Protein AF-A0AAU6V466-F1 (afdb_monomer_lite)

pLDDT: mean 81.33, std 12.96, range [43.69, 98.12]

Structure (mmCIF, N/CA/C/O backbone):
data_AF-A0AAU6V466-F1
#
_entry.id   AF-A0AAU6V466-F1
#
loop_
_atom_site.group_PDB
_atom_site.id
_atom_site.type_symbol
_atom_site.label_atom_id
_atom_site.label_alt_id
_atom_site.label_comp_id
_atom_site.label_asym_id
_atom_site.label_entity_id
_atom_site.label_seq_id
_atom_site.pdbx_PDB_ins_code
_atom_site.Cartn_x
_atom_site.Cartn_y
_atom_site.Cartn_z
_atom_site.occupancy
_atom_site.B_iso_or_equiv
_atom_site.auth_seq_id
_atom_site.auth_comp_id
_atom_site.auth_asym_id
_atom_site.auth_atom_id
_atom_site.pdbx_PDB_model_num
ATOM 1 N N . MET A 1 1 ? -9.150 2.660 22.911 1.00 63.88 1 MET A N 1
ATOM 2 C CA . MET A 1 1 ? -10.115 3.362 22.039 1.00 63.88 1 MET A CA 1
ATOM 3 C C . MET A 1 1 ? -11.340 2.475 21.867 1.00 63.88 1 MET A C 1
ATOM 5 O O . MET A 1 1 ? -11.151 1.265 21.764 1.00 63.88 1 MET A O 1
ATOM 9 N N . LYS A 1 2 ? -12.570 3.013 21.895 1.00 73.75 2 LYS A N 1
ATOM 10 C CA . LYS A 1 2 ? -13.764 2.184 21.620 1.00 73.75 2 LYS A CA 1
ATOM 11 C C . LYS A 1 2 ? -13.772 1.762 20.145 1.00 73.75 2 LYS A C 1
ATOM 13 O O . LYS A 1 2 ? -13.262 2.476 19.292 1.00 73.75 2 LYS A O 1
ATOM 18 N N . LYS A 1 3 ? -14.386 0.625 19.823 1.00 71.12 3 LYS A N 1
ATOM 19 C CA . LYS A 1 3 ? -14.435 0.073 18.457 1.00 71.12 3 LYS A CA 1
ATOM 20 C C . LYS A 1 3 ? -14.983 1.066 17.420 1.00 71.12 3 LYS A C 1
ATOM 22 O O . LYS A 1 3 ? -14.350 1.307 16.402 1.00 71.12 3 LYS A O 1
ATOM 27 N N . ASN A 1 4 ? -16.093 1.734 17.732 1.00 75.44 4 ASN A N 1
ATOM 28 C CA . ASN A 1 4 ? -16.683 2.755 16.853 1.00 75.44 4 ASN A CA 1
ATOM 29 C C . ASN A 1 4 ? -15.770 3.979 16.669 1.00 75.44 4 ASN A C 1
ATOM 31 O O . ASN A 1 4 ? -15.743 4.570 15.595 1.00 75.44 4 ASN A O 1
ATOM 35 N N . GLU A 1 5 ? -15.002 4.327 17.703 1.00 83.75 5 GLU A N 1
ATOM 36 C CA . GLU A 1 5 ? -14.044 5.438 17.688 1.00 83.75 5 GLU A CA 1
ATOM 37 C C . GLU A 1 5 ? -12.814 5.107 16.822 1.00 83.75 5 GLU A C 1
ATOM 39 O O . GLU A 1 5 ? -12.323 5.974 16.100 1.00 83.75 5 GLU A O 1
ATOM 44 N N . PHE A 1 6 ? -12.369 3.839 16.813 1.00 87.00 6 PHE A N 1
ATOM 45 C CA . PHE A 1 6 ? -11.330 3.363 15.892 1.00 87.00 6 PHE A CA 1
ATOM 46 C C . PHE A 1 6 ? -11.750 3.595 14.445 1.00 87.00 6 PHE A C 1
ATOM 48 O O . PHE A 1 6 ? -11.069 4.316 13.721 1.00 87.00 6 PHE A O 1
ATOM 55 N N . PHE A 1 7 ? -12.892 3.040 14.025 1.00 87.19 7 PHE A N 1
ATOM 56 C CA . PHE A 1 7 ? -13.300 3.112 12.621 1.00 87.19 7 PHE A CA 1
ATOM 57 C C . PHE A 1 7 ? -13.630 4.533 12.177 1.00 87.19 7 PHE A C 1
ATOM 59 O O . PHE A 1 7 ? -13.330 4.880 11.037 1.00 87.19 7 PHE A O 1
ATOM 66 N N . SER A 1 8 ? -14.176 5.385 13.051 1.00 87.06 8 SER A N 1
ATOM 67 C CA . SER A 1 8 ? -14.397 6.791 12.703 1.00 87.06 8 SER A CA 1
ATOM 68 C C . SER A 1 8 ? -13.088 7.535 12.436 1.00 87.06 8 SER A C 1
ATOM 70 O O . SER A 1 8 ? -12.983 8.265 11.448 1.00 87.06 8 SER A O 1
ATOM 72 N N . THR A 1 9 ? -12.079 7.330 13.286 1.00 89.81 9 THR A N 1
ATOM 73 C CA . THR A 1 9 ? -10.790 8.028 13.178 1.00 89.81 9 THR A CA 1
ATOM 74 C C . THR A 1 9 ? -9.953 7.444 12.041 1.00 89.81 9 THR A C 1
ATOM 76 O O . THR A 1 9 ? -9.427 8.193 11.219 1.00 89.81 9 THR A O 1
ATOM 79 N N . TYR A 1 10 ? -9.939 6.116 11.901 1.00 91.62 10 TYR A N 1
ATOM 80 C CA . TYR A 1 10 ? -9.299 5.403 10.795 1.00 91.62 10 TYR A CA 1
ATOM 81 C C . TYR A 1 10 ? -9.857 5.832 9.440 1.00 91.62 10 TYR A C 1
ATOM 83 O O . TYR A 1 10 ? -9.110 6.229 8.550 1.00 91.62 10 TYR A O 1
ATOM 91 N N . LYS A 1 11 ? -11.184 5.879 9.303 1.00 91.31 11 LYS A N 1
ATOM 92 C CA . LYS A 1 11 ? -11.858 6.357 8.094 1.00 91.31 11 LYS A CA 1
ATOM 93 C C . LYS A 1 11 ? -11.478 7.798 7.742 1.00 91.31 11 LYS A C 1
ATOM 95 O O . LYS A 1 11 ? -11.220 8.098 6.575 1.00 91.31 11 LYS A O 1
ATOM 100 N N . LYS A 1 12 ? -11.429 8.693 8.734 1.00 92.50 12 LYS A N 1
ATOM 101 C CA . LYS A 1 12 ? -10.989 10.082 8.535 1.00 92.50 12 LYS A CA 1
ATOM 102 C C . LYS A 1 12 ? -9.534 10.139 8.063 1.00 92.50 12 LYS A C 1
ATOM 104 O O . LYS A 1 12 ? -9.230 10.904 7.149 1.00 92.50 12 LYS A O 1
ATOM 109 N N . ASN A 1 13 ? -8.653 9.322 8.637 1.00 95.81 13 ASN A N 1
ATOM 110 C CA . ASN A 1 13 ? -7.251 9.298 8.238 1.00 95.81 13 ASN A CA 1
ATOM 111 C C . ASN A 1 13 ? -7.045 8.709 6.833 1.00 95.81 13 ASN A C 1
ATOM 113 O O . ASN A 1 13 ? -6.330 9.298 6.024 1.00 95.81 13 ASN A O 1
ATOM 117 N N . LEU A 1 14 ? -7.759 7.629 6.489 1.00 95.31 14 LEU A N 1
ATOM 118 C CA . LEU A 1 14 ? -7.793 7.084 5.128 1.00 95.31 14 LEU A CA 1
ATOM 119 C C . LEU A 1 14 ? -8.247 8.134 4.111 1.00 95.31 14 LEU A C 1
ATOM 121 O O . LEU A 1 14 ? -7.683 8.232 3.024 1.00 95.31 14 LEU A O 1
ATOM 125 N N . LYS A 1 15 ? -9.238 8.962 4.460 1.00 94.88 15 LYS A N 1
ATOM 126 C CA . LYS A 1 15 ? -9.673 10.052 3.580 1.00 94.88 15 LYS A CA 1
ATOM 127 C C . LYS A 1 15 ? -8.528 11.028 3.330 1.00 94.88 15 LYS A C 1
ATOM 129 O O . LYS A 1 15 ? -8.261 11.363 2.181 1.00 94.88 15 LYS A O 1
ATOM 134 N N . ASN A 1 16 ? -7.835 11.451 4.388 1.00 96.25 16 ASN A N 1
ATOM 135 C CA . ASN A 1 16 ? -6.694 12.357 4.270 1.00 96.25 16 ASN A CA 1
ATOM 136 C C . ASN A 1 16 ? -5.571 11.756 3.411 1.00 96.25 16 ASN A C 1
ATOM 138 O O . ASN A 1 16 ? -4.957 12.482 2.631 1.00 96.25 16 ASN A O 1
ATOM 142 N N . PHE A 1 17 ? -5.341 10.445 3.518 1.00 96.50 17 PHE A N 1
ATOM 143 C CA . PHE A 1 17 ? -4.423 9.695 2.663 1.00 96.50 17 PHE A CA 1
ATOM 144 C C . PHE A 1 17 ? -4.815 9.777 1.177 1.00 96.50 17 PHE A C 1
ATOM 146 O O . PHE A 1 17 ? -4.015 10.225 0.356 1.00 96.50 17 PHE A O 1
ATOM 153 N N . PHE A 1 18 ? -6.057 9.438 0.815 1.00 95.50 18 PHE A N 1
ATOM 154 C CA . PHE A 1 18 ? -6.512 9.522 -0.582 1.00 95.50 18 PHE A CA 1
ATOM 155 C C . PHE A 1 18 ? -6.572 10.965 -1.104 1.00 95.50 18 PHE A C 1
ATOM 157 O O . PHE A 1 18 ? -6.262 11.227 -2.270 1.00 95.50 18 PHE A O 1
ATOM 164 N N . ASP A 1 19 ? -6.923 11.925 -0.248 1.00 94.81 19 ASP A N 1
ATOM 165 C CA . ASP A 1 19 ? -6.858 13.348 -0.578 1.00 94.81 19 ASP A CA 1
ATOM 166 C C . ASP A 1 19 ? -5.427 13.779 -0.866 1.00 94.81 19 ASP A C 1
ATOM 168 O O . ASP A 1 19 ? -5.194 14.505 -1.827 1.00 94.81 19 ASP A O 1
ATOM 172 N N . PHE A 1 20 ? -4.454 13.345 -0.066 1.00 94.88 20 PHE A N 1
ATOM 173 C CA . PHE A 1 20 ? -3.049 13.648 -0.310 1.00 94.88 20 PHE A CA 1
ATOM 174 C C . PHE A 1 20 ? -2.606 13.132 -1.682 1.00 94.88 20 PHE A C 1
ATOM 176 O O . PHE A 1 20 ? -2.142 13.927 -2.499 1.00 94.88 20 PHE A O 1
ATOM 183 N N . LEU A 1 21 ? -2.864 11.853 -1.978 1.00 92.75 21 LEU A N 1
ATOM 184 C CA . LEU A 1 21 ? -2.482 11.245 -3.256 1.00 92.75 21 LEU A CA 1
ATOM 185 C C . LEU A 1 21 ? -3.152 11.901 -4.474 1.00 92.75 21 LEU A C 1
ATOM 187 O O . LEU A 1 21 ? -2.566 11.947 -5.550 1.00 92.75 21 LEU A O 1
ATOM 191 N N . SER A 1 22 ? -4.379 12.406 -4.322 1.00 92.44 22 SER A N 1
ATOM 192 C CA . SER A 1 22 ? -5.147 12.982 -5.434 1.00 92.44 22 SER A CA 1
ATOM 193 C C . SER A 1 22 ? -5.022 14.500 -5.598 1.00 92.44 22 SER A C 1
ATOM 195 O O . SER A 1 22 ? -5.407 15.026 -6.646 1.00 92.44 22 SER A O 1
ATOM 197 N N . SER A 1 23 ? -4.540 15.219 -4.580 1.00 90.12 23 SER A N 1
ATOM 198 C CA . SER A 1 23 ? -4.446 16.689 -4.598 1.00 90.12 23 SER A CA 1
ATOM 199 C C . SER A 1 23 ? -3.024 17.216 -4.742 1.00 90.12 23 SER A C 1
ATOM 201 O O . SER A 1 23 ? -2.858 18.344 -5.204 1.00 90.12 23 SER A O 1
ATOM 203 N N . GLU A 1 24 ? -2.004 16.436 -4.380 1.00 89.00 24 GLU A N 1
ATOM 204 C CA . GLU A 1 24 ? -0.620 16.836 -4.618 1.00 89.00 24 GLU A CA 1
ATOM 205 C C . GLU A 1 24 ? -0.338 16.761 -6.121 1.00 89.00 24 GLU A C 1
ATOM 207 O O . GLU A 1 24 ? -0.346 15.680 -6.705 1.00 89.00 24 GLU A O 1
ATOM 212 N N . LYS A 1 25 ? -0.122 17.922 -6.753 1.00 85.00 25 LYS A N 1
ATOM 213 C CA . LYS A 1 25 ? -0.042 18.062 -8.216 1.00 85.00 25 LYS A CA 1
ATOM 214 C C . LYS A 1 25 ? 0.951 17.085 -8.838 1.00 85.00 25 LYS A C 1
ATOM 216 O O . LYS A 1 25 ? 0.619 16.440 -9.827 1.00 85.00 25 LYS A O 1
ATOM 221 N N . ASP A 1 26 ? 2.121 16.954 -8.227 1.00 82.69 26 ASP A N 1
ATOM 222 C CA . ASP A 1 26 ? 3.180 16.101 -8.750 1.00 82.69 26 ASP A CA 1
ATOM 223 C C . ASP A 1 26 ? 2.788 14.625 -8.613 1.00 82.69 26 ASP A C 1
ATOM 225 O O . ASP A 1 26 ? 2.880 13.887 -9.578 1.00 82.69 26 ASP A O 1
ATOM 229 N N . ILE A 1 27 ? 2.199 14.201 -7.490 1.00 82.06 27 ILE A N 1
ATOM 230 C CA . ILE A 1 27 ? 1.682 12.827 -7.342 1.00 82.06 27 ILE A CA 1
ATOM 231 C C . ILE A 1 27 ? 0.559 12.554 -8.359 1.00 82.06 27 ILE A C 1
ATOM 233 O O . ILE A 1 27 ? 0.547 11.525 -9.031 1.00 82.06 27 ILE A O 1
ATOM 237 N N . ALA A 1 28 ? -0.370 13.496 -8.527 1.00 80.69 28 ALA A N 1
ATOM 238 C CA . ALA A 1 28 ? -1.498 13.360 -9.443 1.00 80.69 28 ALA A CA 1
ATOM 239 C C . ALA A 1 28 ? -1.066 13.275 -10.918 1.00 80.69 28 ALA A C 1
ATOM 241 O O . ALA A 1 28 ? -1.736 12.614 -11.713 1.00 80.69 28 ALA A O 1
ATOM 242 N N . GLN A 1 29 ? 0.044 13.923 -11.284 1.00 82.62 29 GLN A N 1
ATOM 243 C CA . GLN A 1 29 ? 0.627 13.845 -12.624 1.00 82.62 29 GLN A CA 1
ATOM 244 C C . GLN A 1 29 ? 1.265 12.485 -12.920 1.00 82.62 29 GLN A C 1
ATOM 246 O O . GLN A 1 29 ? 1.261 12.072 -14.077 1.00 82.62 29 GLN A O 1
ATOM 251 N N . PHE A 1 30 ? 1.761 11.776 -11.903 1.00 81.19 30 PHE A N 1
ATOM 252 C CA . PHE A 1 30 ? 2.346 10.444 -12.078 1.00 81.19 30 PHE A CA 1
ATOM 253 C C . PHE A 1 30 ? 1.287 9.354 -12.299 1.00 81.19 30 PHE A C 1
ATOM 255 O O . PHE A 1 30 ? 1.563 8.368 -12.978 1.00 81.19 30 PHE A O 1
ATOM 262 N N . TYR A 1 31 ? 0.055 9.537 -11.802 1.00 80.38 31 TYR A N 1
ATOM 263 C CA . TYR A 1 31 ? -1.013 8.528 -11.916 1.00 80.38 31 TYR A CA 1
ATOM 264 C C . TYR A 1 31 ? -2.314 9.075 -12.518 1.00 80.38 31 TYR A C 1
ATOM 266 O O . TYR A 1 31 ? -3.380 8.972 -11.900 1.00 80.38 31 TYR A O 1
ATOM 274 N N . PRO A 1 32 ? -2.291 9.620 -13.747 1.00 78.25 32 PRO A N 1
ATOM 275 C CA . PRO A 1 32 ? -3.471 10.244 -14.340 1.00 78.25 32 PRO A CA 1
ATOM 276 C C . PRO A 1 32 ? -4.634 9.255 -14.508 1.00 78.25 32 PRO A C 1
ATOM 278 O O . PRO A 1 32 ? -5.791 9.635 -14.338 1.00 78.25 32 PRO A O 1
ATOM 281 N N . LYS A 1 33 ? -4.331 7.974 -14.771 1.00 83.12 33 LYS A N 1
ATOM 282 C CA . LYS A 1 33 ? -5.329 6.898 -14.894 1.00 83.12 33 LYS A CA 1
ATOM 283 C C . LYS A 1 33 ? -5.994 6.562 -13.552 1.00 83.12 33 LYS A C 1
ATOM 285 O O . LYS A 1 33 ? -7.195 6.328 -13.511 1.00 83.12 33 LYS A O 1
ATOM 290 N N . SER A 1 34 ? -5.234 6.619 -12.459 1.00 86.81 34 SER A N 1
ATOM 291 C CA . SER A 1 34 ? -5.687 6.261 -11.106 1.00 86.81 34 SER A CA 1
ATOM 292 C C . SER A 1 34 ? -6.331 7.435 -10.358 1.00 86.81 34 SER A C 1
ATOM 294 O O . SER A 1 34 ? -7.023 7.244 -9.359 1.00 86.81 34 SER A O 1
ATOM 296 N N . LEU A 1 35 ? -6.147 8.671 -10.837 1.00 88.62 35 LEU A N 1
ATOM 297 C CA . LEU A 1 35 ? -6.608 9.890 -10.168 1.00 88.62 35 LEU A CA 1
ATOM 298 C C . LEU A 1 35 ? -8.129 9.929 -9.946 1.00 88.62 35 LEU A C 1
ATOM 300 O O . LEU A 1 35 ? -8.592 10.401 -8.904 1.00 88.62 35 LEU A O 1
ATOM 304 N N . GLY A 1 36 ? -8.911 9.446 -10.917 1.00 89.25 36 GLY A N 1
ATOM 305 C CA . GLY A 1 36 ? -10.371 9.364 -10.806 1.00 89.25 36 GLY A CA 1
ATOM 306 C C . GLY A 1 36 ? -10.817 8.441 -9.669 1.00 89.25 36 GLY A C 1
ATOM 307 O O . GLY A 1 36 ? -11.688 8.807 -8.874 1.00 89.25 36 GLY A O 1
ATOM 308 N N . GLU A 1 37 ? -10.168 7.285 -9.542 1.00 91.38 37 GLU A N 1
ATOM 309 C CA . GLU A 1 37 ? -10.427 6.311 -8.479 1.00 91.38 37 GLU A CA 1
ATOM 310 C C . GLU A 1 37 ? -10.000 6.845 -7.108 1.00 91.38 37 GLU A C 1
ATOM 312 O O . GLU A 1 37 ? -10.788 6.798 -6.167 1.00 91.38 37 GLU A O 1
ATOM 317 N N . LEU A 1 38 ? -8.822 7.474 -7.000 1.00 92.12 38 LEU A N 1
ATOM 318 C CA . LEU A 1 38 ? -8.360 8.099 -5.750 1.00 92.12 38 LEU A CA 1
ATOM 319 C C . LEU A 1 38 ? -9.348 9.164 -5.240 1.00 92.12 38 LEU A C 1
ATOM 321 O O . LEU A 1 38 ? -9.703 9.183 -4.058 1.00 92.12 38 LEU A O 1
ATOM 325 N N . LYS A 1 39 ? -9.849 10.027 -6.136 1.00 92.19 39 LYS A N 1
ATOM 326 C CA . LYS A 1 39 ? -10.876 11.029 -5.796 1.00 92.19 39 LYS A CA 1
ATOM 327 C C . LYS A 1 39 ? -12.199 10.376 -5.398 1.00 92.19 39 LYS A C 1
ATOM 329 O O . LYS A 1 39 ? -12.868 10.857 -4.483 1.00 92.19 39 LYS A O 1
ATOM 334 N N . THR A 1 40 ? -12.578 9.290 -6.068 1.00 91.94 40 THR A N 1
ATOM 335 C CA . THR A 1 40 ? -13.786 8.521 -5.743 1.00 91.94 40 THR A CA 1
ATOM 336 C C . THR A 1 40 ? -13.680 7.903 -4.351 1.00 91.94 40 THR A C 1
ATOM 338 O O . THR A 1 40 ? -14.600 8.065 -3.552 1.00 91.94 40 THR A O 1
ATOM 341 N N . ASN A 1 41 ? -12.535 7.317 -4.001 1.00 92.69 41 ASN A N 1
ATOM 342 C CA . ASN A 1 41 ? -12.273 6.754 -2.675 1.00 92.69 41 ASN A CA 1
ATOM 343 C C . ASN A 1 41 ? -12.381 7.802 -1.564 1.00 92.69 41 ASN A C 1
ATOM 345 O O . ASN A 1 41 ? -13.050 7.565 -0.558 1.00 92.69 41 ASN A O 1
ATOM 349 N N . SER A 1 42 ? -11.799 8.991 -1.758 1.00 91.69 42 SER A N 1
ATOM 350 C CA . SER A 1 42 ? -11.952 10.093 -0.797 1.00 91.69 42 SER A CA 1
ATOM 351 C C . SER A 1 42 ? -13.422 10.499 -0.607 1.00 91.69 42 SER A C 1
ATOM 353 O O . SER A 1 42 ? -13.895 10.657 0.523 1.00 91.69 42 SER A O 1
ATOM 355 N N . ARG A 1 43 ? -14.191 10.606 -1.700 1.00 90.12 43 ARG A N 1
ATOM 356 C CA . ARG A 1 43 ? -15.629 10.921 -1.638 1.00 90.12 43 ARG A CA 1
ATOM 357 C C . ARG A 1 43 ? -16.430 9.833 -0.928 1.00 90.12 43 ARG A C 1
ATOM 359 O O . ARG A 1 43 ? -17.275 10.171 -0.103 1.00 90.12 43 ARG A O 1
ATOM 366 N N . LEU A 1 44 ? -16.148 8.558 -1.199 1.00 89.31 44 LEU A N 1
ATOM 367 C CA . LEU A 1 44 ? -16.771 7.422 -0.511 1.00 89.31 44 LEU A CA 1
ATOM 368 C C . LEU A 1 44 ? -16.512 7.490 0.997 1.00 89.31 44 LEU A C 1
ATOM 370 O O . LEU A 1 44 ? -17.442 7.373 1.794 1.00 89.31 44 LEU A O 1
ATOM 374 N N . LEU A 1 45 ? -15.273 7.779 1.396 1.00 89.25 45 LEU A N 1
ATOM 375 C CA . LEU A 1 45 ? -14.901 7.958 2.799 1.00 89.25 45 LEU A CA 1
ATOM 376 C C . LEU A 1 45 ? -15.553 9.192 3.438 1.00 89.25 45 LEU A C 1
ATOM 378 O O . LEU A 1 45 ? -15.767 9.202 4.644 1.00 89.25 45 LEU A O 1
ATOM 382 N N . ASN A 1 46 ? -15.929 10.211 2.665 1.00 83.00 46 ASN A N 1
ATOM 383 C CA . ASN A 1 46 ? -16.705 11.343 3.171 1.00 83.00 46 ASN A CA 1
ATOM 384 C C . ASN A 1 46 ? -18.199 10.995 3.337 1.00 83.00 46 ASN A C 1
ATOM 386 O O . ASN A 1 46 ? -18.804 11.301 4.361 1.00 83.00 46 ASN A O 1
ATOM 390 N N . ALA A 1 47 ? -18.787 10.320 2.344 1.00 69.75 47 ALA A N 1
ATOM 391 C CA . ALA A 1 47 ? -20.217 10.009 2.275 1.00 69.75 47 ALA A CA 1
ATOM 392 C C . ALA A 1 47 ? -20.644 8.846 3.185 1.00 69.75 47 ALA A C 1
ATOM 394 O O . ALA A 1 47 ? -21.790 8.787 3.623 1.00 69.75 47 ALA A O 1
ATOM 395 N N . ALA A 1 48 ? -19.730 7.935 3.522 1.00 60.16 48 ALA A N 1
ATOM 396 C CA . ALA A 1 48 ? -20.024 6.723 4.284 1.00 60.16 48 ALA A CA 1
ATOM 397 C C . ALA A 1 48 ? -20.381 6.964 5.767 1.00 60.16 48 ALA A C 1
ATOM 399 O O . ALA A 1 48 ? -20.180 6.076 6.590 1.00 60.16 48 ALA A O 1
ATOM 400 N N . ALA A 1 49 ? -20.785 8.170 6.186 1.00 56.69 49 ALA A N 1
ATOM 401 C CA . ALA A 1 49 ? -21.195 8.432 7.574 1.00 56.69 49 ALA A CA 1
ATOM 402 C C . ALA A 1 49 ? -22.387 7.549 8.004 1.00 56.69 49 ALA A C 1
ATOM 404 O O . ALA A 1 49 ? -22.525 7.251 9.185 1.00 56.69 49 ALA A O 1
ATOM 405 N N . SER A 1 50 ? -23.183 7.079 7.036 1.00 55.47 50 SER A N 1
ATOM 406 C CA . SER A 1 50 ? -24.321 6.166 7.206 1.00 55.47 50 SER A CA 1
ATOM 407 C C . SER A 1 50 ? -24.089 4.744 6.672 1.00 55.47 50 SER A C 1
ATOM 409 O O . SER A 1 50 ? -24.938 3.877 6.874 1.00 55.47 50 SER A O 1
ATOM 411 N N . ALA A 1 51 ? -22.979 4.475 5.975 1.00 60.91 51 ALA A N 1
ATOM 412 C CA . ALA A 1 51 ? -22.742 3.165 5.377 1.00 60.91 51 ALA A CA 1
ATOM 413 C C . ALA A 1 51 ? -22.220 2.187 6.435 1.00 60.91 51 ALA A C 1
ATOM 415 O O . ALA A 1 51 ? -21.202 2.440 7.078 1.00 60.91 51 ALA A O 1
ATOM 416 N N . ASN A 1 52 ? -22.900 1.048 6.585 1.00 72.50 52 ASN A N 1
ATOM 417 C CA . ASN A 1 52 ? -22.470 0.008 7.516 1.00 72.50 52 ASN A CA 1
ATOM 418 C C . ASN A 1 52 ? -21.138 -0.615 7.107 1.00 72.50 52 ASN A C 1
ATOM 420 O O . ASN A 1 52 ? -20.400 -1.027 7.990 1.00 72.50 52 ASN A O 1
ATOM 424 N N . THR A 1 53 ? -20.835 -0.681 5.807 1.00 84.94 53 THR A N 1
ATOM 425 C CA . THR A 1 53 ? -19.612 -1.271 5.246 1.00 84.94 53 THR A CA 1
ATOM 426 C C . THR A 1 53 ? -18.994 -0.330 4.217 1.00 84.94 53 THR A C 1
ATOM 428 O O . THR A 1 53 ? -19.695 0.238 3.381 1.00 84.94 53 THR A O 1
ATOM 431 N N . VAL A 1 54 ? -17.677 -0.185 4.278 1.00 89.62 54 VAL A N 1
ATOM 432 C CA . VAL A 1 54 ? -16.833 0.542 3.334 1.00 89.62 54 VAL A CA 1
ATOM 433 C C . VAL A 1 54 ? -15.953 -0.479 2.623 1.00 89.62 54 VAL A C 1
ATOM 435 O O . VAL A 1 54 ? -15.346 -1.321 3.276 1.00 89.62 54 VAL A O 1
ATOM 438 N N . SER A 1 55 ? -15.879 -0.400 1.296 1.00 92.31 55 SER A N 1
ATOM 439 C CA . SER A 1 55 ? -14.981 -1.204 0.465 1.00 92.31 55 SER A CA 1
ATOM 440 C C . SER A 1 55 ? -14.280 -0.276 -0.512 1.00 92.31 55 SER A C 1
ATOM 442 O O . SER A 1 55 ? -14.940 0.446 -1.258 1.00 92.31 55 SER A O 1
ATOM 444 N N . ILE A 1 56 ? -12.954 -0.271 -0.482 1.00 93.06 56 ILE A N 1
ATOM 445 C CA . ILE A 1 56 ? -12.106 0.641 -1.241 1.00 93.06 56 ILE A CA 1
ATOM 446 C C . ILE A 1 56 ? -11.102 -0.175 -2.033 1.00 93.06 56 ILE A C 1
ATOM 448 O O . ILE A 1 56 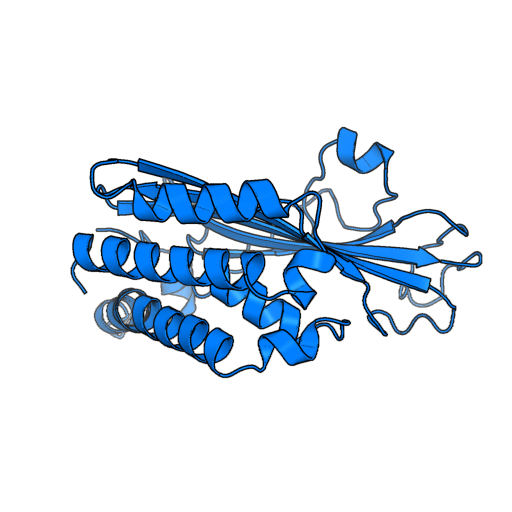? -10.313 -0.917 -1.451 1.00 93.06 56 ILE A O 1
ATOM 452 N N . ASN A 1 57 ? -11.096 0.024 -3.346 1.00 93.00 57 ASN A N 1
ATOM 453 C CA . ASN A 1 57 ? -10.021 -0.454 -4.200 1.00 93.00 57 ASN A CA 1
ATOM 454 C C . ASN A 1 57 ? -8.893 0.574 -4.174 1.00 93.00 57 ASN A C 1
ATOM 456 O O . ASN A 1 57 ? -9.117 1.761 -4.416 1.00 93.00 57 ASN A O 1
ATOM 460 N N . ILE A 1 58 ? -7.682 0.128 -3.867 1.00 92.56 58 ILE A N 1
ATOM 461 C CA . ILE A 1 58 ? -6.476 0.928 -4.039 1.00 92.56 58 ILE A CA 1
ATOM 462 C C . ILE A 1 58 ? -6.083 0.758 -5.508 1.00 92.56 58 ILE A C 1
ATOM 464 O O . ILE A 1 58 ? -5.705 -0.356 -5.891 1.00 92.56 58 ILE A O 1
ATOM 468 N N . PRO A 1 59 ? -6.197 1.813 -6.334 1.00 90.56 59 PRO A N 1
ATOM 469 C CA . PRO A 1 59 ? -5.852 1.699 -7.740 1.00 90.56 59 PRO A CA 1
ATOM 470 C C . PRO A 1 59 ? -4.376 1.340 -7.885 1.00 90.56 59 PRO A C 1
ATOM 472 O O . PRO A 1 59 ? -3.562 1.667 -7.018 1.00 90.56 59 PRO A O 1
ATOM 475 N N . LEU A 1 60 ? -4.028 0.704 -9.003 1.00 89.38 60 LEU A N 1
ATOM 476 C CA . LEU A 1 60 ? -2.637 0.403 -9.303 1.00 89.38 60 LEU A CA 1
ATOM 477 C C . LEU A 1 60 ? -1.836 1.710 -9.403 1.00 89.38 60 LEU A C 1
ATOM 479 O O . LEU A 1 60 ? -2.161 2.613 -10.180 1.00 89.38 60 LEU A O 1
ATOM 483 N N . ILE A 1 61 ? -0.793 1.798 -8.590 1.00 89.00 61 ILE A N 1
ATOM 484 C CA . ILE A 1 61 ? 0.151 2.907 -8.516 1.00 89.00 61 ILE A CA 1
ATOM 485 C C . ILE A 1 61 ? 1.511 2.333 -8.899 1.00 89.00 61 ILE A C 1
ATOM 487 O O . ILE A 1 61 ? 2.043 1.493 -8.180 1.00 89.00 61 ILE A O 1
ATOM 491 N N . GLU A 1 62 ? 2.057 2.757 -10.038 1.00 88.38 62 GLU A N 1
ATOM 492 C CA . GLU A 1 62 ? 3.344 2.275 -10.554 1.00 88.38 62 GLU A CA 1
ATOM 493 C C . GLU A 1 62 ? 4.388 3.397 -10.523 1.00 88.38 62 GLU A C 1
ATOM 495 O O . GLU A 1 62 ? 4.241 4.433 -11.166 1.00 88.38 62 GLU A O 1
ATOM 500 N N . LEU A 1 63 ? 5.434 3.203 -9.729 1.00 89.06 63 LEU A N 1
ATOM 501 C CA . LEU A 1 63 ? 6.498 4.166 -9.474 1.00 89.06 63 LEU A CA 1
ATOM 502 C C . LEU A 1 63 ? 7.766 3.764 -10.192 1.00 89.06 63 LEU A C 1
ATOM 504 O O . LEU A 1 63 ? 8.273 2.679 -9.922 1.00 89.06 63 LEU A O 1
ATOM 508 N N . LYS A 1 64 ? 8.328 4.653 -11.013 1.00 89.38 64 LYS A N 1
ATOM 509 C CA . LYS A 1 64 ? 9.694 4.472 -11.500 1.00 89.38 64 LYS A CA 1
ATOM 510 C C . LYS A 1 64 ? 10.677 4.642 -10.340 1.00 89.38 64 LYS A C 1
ATOM 512 O O . LYS A 1 64 ? 10.542 5.559 -9.531 1.00 89.38 64 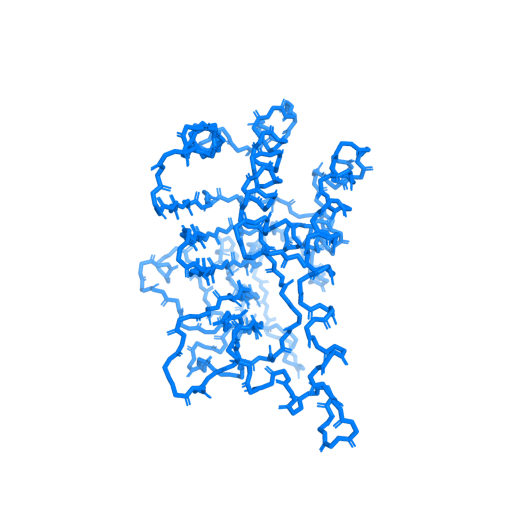LYS A O 1
ATOM 517 N N . LEU A 1 65 ? 11.630 3.725 -10.251 1.00 89.62 65 LEU A N 1
ATOM 518 C CA . LEU A 1 65 ? 12.650 3.694 -9.212 1.00 89.62 65 LEU A CA 1
ATOM 519 C C . LEU A 1 65 ? 13.988 4.145 -9.787 1.00 89.62 65 LEU A C 1
ATOM 521 O O . LEU A 1 65 ? 14.326 3.791 -10.917 1.00 89.62 65 LEU A O 1
ATOM 525 N N . ASN A 1 66 ? 14.753 4.886 -8.989 1.00 83.44 66 ASN A N 1
ATOM 526 C CA . ASN A 1 66 ? 16.007 5.475 -9.448 1.00 83.44 66 ASN A CA 1
ATOM 527 C C . ASN A 1 66 ? 17.154 4.461 -9.435 1.00 83.44 66 ASN A C 1
ATOM 529 O O . ASN A 1 66 ? 17.937 4.460 -10.373 1.00 83.44 66 ASN A O 1
ATOM 533 N N . ASN A 1 67 ? 17.229 3.587 -8.419 1.00 69.00 67 ASN A N 1
ATOM 534 C CA . ASN A 1 67 ? 18.269 2.552 -8.282 1.00 69.00 67 ASN A CA 1
ATOM 535 C C . ASN A 1 67 ? 17.831 1.394 -7.353 1.00 69.00 67 ASN A C 1
ATOM 537 O O . ASN A 1 67 ? 18.288 1.320 -6.214 1.00 69.00 67 ASN A O 1
ATOM 541 N N . PRO A 1 68 ? 16.919 0.492 -7.748 1.00 62.50 68 PRO A N 1
ATOM 542 C CA . PRO A 1 68 ? 16.391 -0.497 -6.800 1.00 62.50 68 PRO A CA 1
ATOM 543 C C . PRO A 1 68 ? 17.123 -1.838 -6.787 1.00 62.50 68 PRO A C 1
ATOM 545 O O . PRO A 1 68 ? 16.915 -2.624 -5.863 1.00 62.50 68 PRO A O 1
ATOM 548 N N . VAL A 1 69 ? 17.929 -2.133 -7.807 1.00 58.81 69 VAL A N 1
ATOM 549 C CA . VAL A 1 69 ? 18.670 -3.390 -7.909 1.00 58.81 69 VAL A CA 1
ATOM 550 C C . VAL A 1 69 ? 20.079 -3.065 -8.381 1.00 58.81 69 VAL A C 1
ATOM 552 O O . VAL A 1 69 ? 20.252 -2.516 -9.466 1.00 58.81 69 VAL A O 1
ATOM 555 N N . GLU A 1 70 ? 21.082 -3.421 -7.578 1.00 55.06 70 GLU A N 1
ATOM 556 C CA . GLU A 1 70 ? 22.502 -3.402 -7.956 1.00 55.06 70 GLU A CA 1
ATOM 557 C C . GLU A 1 70 ? 22.813 -4.507 -8.984 1.00 55.06 70 GLU A C 1
ATOM 559 O O . GLU A 1 70 ? 23.741 -5.296 -8.841 1.00 55.06 70 GLU A O 1
ATOM 564 N N . CYS A 1 71 ? 22.019 -4.605 -10.047 1.00 52.59 71 CYS A N 1
ATOM 565 C CA . CYS A 1 71 ? 22.461 -5.270 -11.257 1.00 52.59 71 CYS A CA 1
ATOM 566 C C . CYS A 1 71 ? 23.274 -4.212 -11.992 1.00 52.59 71 CYS A C 1
ATOM 568 O O . CYS A 1 71 ? 22.701 -3.214 -12.411 1.00 52.59 71 CYS A O 1
ATOM 570 N N . GLY A 1 72 ? 24.591 -4.387 -12.139 1.00 53.47 72 GLY A N 1
ATOM 571 C CA . GLY A 1 72 ? 25.500 -3.437 -12.810 1.00 53.47 72 GLY A CA 1
ATOM 572 C C . GLY A 1 72 ? 25.170 -3.099 -14.281 1.00 53.47 72 GLY A C 1
ATOM 573 O O . GLY A 1 72 ? 25.997 -2.526 -14.984 1.00 53.47 72 GLY A O 1
ATOM 574 N N . SER A 1 73 ? 23.975 -3.455 -14.753 1.00 59.75 73 SER A N 1
ATOM 575 C CA . SER A 1 73 ? 23.372 -3.200 -16.056 1.00 59.75 73 SER A CA 1
ATOM 576 C C . SER A 1 73 ? 22.287 -2.118 -15.971 1.00 59.75 73 SER A C 1
ATOM 578 O O . SER A 1 73 ? 21.565 -2.012 -14.981 1.00 59.75 73 SER A O 1
ATOM 580 N N . LYS A 1 74 ? 22.089 -1.359 -17.055 1.00 72.00 74 LYS A N 1
ATOM 581 C CA . LYS A 1 74 ? 20.961 -0.422 -17.164 1.00 72.00 74 LYS A CA 1
ATOM 582 C C . LYS A 1 74 ? 19.637 -1.196 -17.161 1.00 72.00 74 LYS A C 1
ATOM 584 O O . LYS A 1 74 ? 19.400 -2.030 -18.035 1.00 72.00 74 LYS A O 1
ATOM 589 N N . THR A 1 75 ? 18.790 -0.924 -16.175 1.00 81.69 75 THR A N 1
ATOM 590 C CA . THR A 1 75 ? 17.445 -1.495 -16.065 1.00 81.69 75 THR A CA 1
ATOM 591 C C . THR A 1 75 ? 16.443 -0.370 -15.841 1.00 81.69 75 THR A C 1
ATOM 593 O O . THR A 1 75 ? 16.725 0.586 -15.118 1.00 81.69 75 THR A O 1
ATOM 596 N N . ASP A 1 76 ? 15.260 -0.481 -16.439 1.00 88.75 76 ASP A N 1
ATOM 597 C CA . ASP A 1 76 ? 14.105 0.270 -15.960 1.00 88.75 76 ASP A CA 1
ATOM 598 C C . ASP A 1 76 ? 13.443 -0.531 -14.850 1.00 88.75 76 ASP A C 1
ATOM 600 O O . ASP A 1 76 ? 13.159 -1.717 -15.011 1.00 88.75 76 ASP A O 1
ATOM 604 N N . SER A 1 77 ? 13.195 0.109 -13.716 1.00 89.38 77 SER A N 1
ATOM 605 C CA . SER A 1 77 ? 12.649 -0.573 -12.554 1.00 89.38 77 SER A CA 1
ATOM 606 C C . SER A 1 77 ? 11.452 0.162 -11.984 1.00 89.38 77 SER A C 1
ATOM 608 O O . SER A 1 77 ? 11.442 1.392 -11.912 1.00 89.38 77 SER A O 1
ATOM 610 N N . PHE A 1 78 ? 10.454 -0.607 -11.553 1.00 90.56 78 PHE A N 1
ATOM 611 C CA . PHE A 1 78 ? 9.186 -0.073 -11.085 1.00 90.56 78 PHE A CA 1
ATOM 612 C C . PHE A 1 78 ? 8.692 -0.759 -9.817 1.00 90.56 78 PHE A C 1
ATOM 614 O O . PHE A 1 78 ? 8.714 -1.987 -9.719 1.00 90.56 78 PHE A O 1
ATOM 621 N N . LEU A 1 79 ? 8.166 0.035 -8.885 1.00 91.38 79 LEU A N 1
ATOM 622 C CA . LEU A 1 79 ? 7.372 -0.434 -7.756 1.00 91.38 79 LEU A CA 1
ATOM 623 C C . LEU A 1 79 ? 5.885 -0.263 -8.075 1.00 91.38 79 LEU A C 1
ATOM 625 O O . LEU A 1 79 ? 5.390 0.855 -8.177 1.00 91.38 79 LEU A O 1
ATOM 629 N N . SER A 1 80 ? 5.172 -1.374 -8.199 1.00 91.50 80 SER A N 1
ATOM 630 C CA . SER A 1 80 ? 3.720 -1.414 -8.370 1.00 91.50 80 SER A CA 1
ATOM 631 C C . SER A 1 80 ? 3.034 -1.691 -7.038 1.00 91.50 80 SER A C 1
ATOM 633 O O . SER A 1 80 ? 3.355 -2.686 -6.396 1.00 91.50 80 SER A O 1
ATOM 635 N N . ILE A 1 81 ? 2.077 -0.857 -6.636 1.00 92.88 81 ILE A N 1
ATOM 636 C CA . ILE A 1 81 ? 1.299 -1.006 -5.399 1.00 92.88 81 ILE A CA 1
ATOM 637 C C . ILE A 1 81 ? -0.187 -1.002 -5.749 1.00 92.88 81 ILE A C 1
ATOM 639 O O . ILE A 1 81 ? -0.650 -0.137 -6.489 1.00 92.88 81 ILE A O 1
ATOM 643 N N . GLY A 1 82 ? -0.946 -1.944 -5.202 1.00 93.12 82 GLY A N 1
ATOM 644 C CA . GLY A 1 82 ? -2.398 -2.000 -5.357 1.00 93.12 82 GLY A CA 1
ATOM 645 C C . GLY A 1 82 ? -3.026 -2.911 -4.313 1.00 93.12 82 GLY A C 1
ATOM 646 O O . GLY A 1 82 ? -2.320 -3.599 -3.575 1.00 93.12 82 GLY A O 1
ATOM 647 N N . GLY A 1 83 ? -4.353 -2.916 -4.226 1.00 94.19 83 GLY A N 1
ATOM 648 C CA . GLY A 1 83 ? -5.026 -3.742 -3.230 1.00 94.19 83 GLY A CA 1
ATOM 649 C C . GLY A 1 83 ? -6.457 -3.340 -2.929 1.00 94.19 83 GLY A C 1
ATOM 650 O O . GLY A 1 83 ? -7.093 -2.598 -3.675 1.00 94.19 83 GLY A O 1
ATOM 651 N N . ILE A 1 84 ? -6.952 -3.829 -1.801 1.00 95.19 84 ILE A N 1
ATOM 652 C CA . ILE A 1 84 ? -8.308 -3.591 -1.322 1.00 95.19 84 ILE A CA 1
ATOM 653 C C . ILE A 1 84 ? -8.316 -3.398 0.193 1.00 95.19 84 ILE A C 1
ATOM 655 O O . ILE A 1 84 ? -7.552 -4.030 0.920 1.00 95.19 84 ILE A O 1
ATOM 659 N N . ILE A 1 85 ? -9.204 -2.527 0.663 1.00 95.38 85 ILE A N 1
ATOM 660 C CA . ILE A 1 85 ? -9.488 -2.312 2.081 1.00 95.38 85 ILE A CA 1
ATOM 661 C C . ILE A 1 85 ? -10.996 -2.407 2.265 1.00 95.38 85 ILE A C 1
ATOM 663 O O . ILE A 1 85 ? -11.751 -1.695 1.601 1.00 95.38 85 ILE A O 1
ATOM 667 N N . LYS A 1 86 ? -11.445 -3.250 3.187 1.00 93.50 86 LYS A N 1
ATOM 668 C CA . LYS A 1 86 ? -12.842 -3.360 3.589 1.00 93.50 86 LYS A CA 1
ATOM 669 C C . LYS A 1 86 ? -12.948 -3.189 5.085 1.00 93.50 86 LYS A C 1
ATOM 671 O O . LYS A 1 86 ? -12.185 -3.785 5.837 1.00 93.50 86 LYS A O 1
ATOM 676 N N . PHE A 1 87 ? -13.910 -2.399 5.530 1.00 91.00 87 PHE A N 1
ATOM 677 C CA . PHE A 1 87 ? -14.219 -2.333 6.947 1.00 91.00 87 PHE A CA 1
ATOM 678 C C . PHE A 1 87 ? -15.669 -1.984 7.220 1.00 91.00 87 PHE A C 1
ATOM 680 O O . PHE A 1 87 ? -16.351 -1.411 6.374 1.00 91.00 87 PHE A O 1
ATOM 687 N N . ASN A 1 88 ? -16.156 -2.325 8.408 1.00 85.50 88 ASN A N 1
ATOM 688 C CA . ASN A 1 88 ? -17.534 -2.054 8.792 1.00 85.50 88 ASN A CA 1
ATOM 689 C C . ASN A 1 88 ? -17.669 -1.644 10.264 1.00 85.50 88 ASN A C 1
ATOM 691 O O . ASN A 1 88 ? -16.773 -1.843 11.084 1.00 85.50 88 ASN A O 1
ATOM 695 N N . ASN A 1 89 ? -18.833 -1.096 10.614 1.00 75.81 89 ASN A N 1
ATOM 696 C CA . ASN A 1 89 ? -19.129 -0.675 11.989 1.00 75.81 89 ASN A CA 1
ATOM 697 C C . ASN A 1 89 ? -19.241 -1.862 12.965 1.00 75.81 89 ASN A C 1
ATOM 699 O O . ASN A 1 89 ? -19.157 -1.677 14.177 1.00 75.81 89 ASN A O 1
ATOM 703 N N . ALA A 1 90 ? -19.404 -3.086 12.451 1.00 76.25 90 ALA A N 1
ATOM 704 C CA . ALA A 1 90 ? -19.407 -4.307 13.250 1.00 76.25 90 ALA A CA 1
ATOM 705 C C . ALA A 1 90 ? -17.996 -4.754 13.655 1.00 76.25 90 ALA A C 1
ATOM 707 O O . ALA A 1 90 ? -17.863 -5.699 14.433 1.00 76.25 90 ALA A O 1
ATOM 708 N N . GLY A 1 91 ? -16.943 -4.068 13.202 1.00 75.31 91 GLY A N 1
ATOM 709 C CA . GLY A 1 91 ? -15.571 -4.400 13.552 1.00 75.31 91 GLY A CA 1
ATOM 710 C C . GLY A 1 91 ? -14.764 -5.111 12.526 1.00 75.31 91 GLY A C 1
ATOM 711 O O . GLY A 1 91 ? -13.636 -5.443 12.819 1.00 75.31 91 GLY A O 1
ATOM 712 N N . ILE A 1 92 ? -15.331 -5.432 11.385 1.00 84.06 92 ILE A N 1
ATOM 713 C CA . ILE A 1 92 ? -14.581 -6.173 10.396 1.00 84.06 92 ILE A CA 1
ATOM 714 C C . ILE A 1 92 ? -13.591 -5.194 9.784 1.00 84.06 92 ILE A C 1
ATOM 716 O O . ILE A 1 92 ? -13.987 -4.098 9.392 1.00 84.06 92 ILE A O 1
ATOM 720 N N . LEU A 1 93 ? -12.322 -5.585 9.736 1.00 90.06 93 LEU A N 1
ATOM 721 C CA . LEU A 1 93 ? -11.285 -4.935 8.950 1.00 90.06 93 LEU A CA 1
ATOM 722 C C . LEU A 1 93 ? -10.555 -6.023 8.174 1.00 90.06 93 LEU A C 1
ATOM 724 O O . LEU A 1 93 ? -9.958 -6.927 8.762 1.00 90.06 93 LEU A O 1
ATOM 728 N N . GLU A 1 94 ? -10.629 -5.899 6.860 1.00 93.06 94 GLU A N 1
ATOM 729 C CA . GLU A 1 94 ? -9.919 -6.718 5.898 1.00 93.06 94 GLU A CA 1
ATOM 730 C C . GLU A 1 94 ? -9.085 -5.791 5.017 1.00 93.06 94 GLU A C 1
ATOM 732 O O . GLU A 1 94 ? -9.568 -4.782 4.501 1.00 93.06 94 GLU A O 1
ATOM 737 N N . GLN A 1 95 ? -7.823 -6.126 4.834 1.00 94.75 95 GLN A N 1
ATOM 738 C CA . GLN A 1 95 ? -6.922 -5.462 3.920 1.00 94.75 95 GLN A CA 1
ATOM 739 C C . GLN A 1 95 ? -6.137 -6.529 3.181 1.00 94.75 95 GLN A C 1
ATOM 741 O O . GLN A 1 95 ? -5.637 -7.461 3.806 1.00 94.75 95 GLN A O 1
ATOM 746 N N . SER A 1 96 ? -5.980 -6.333 1.875 1.00 94.31 96 SER A N 1
ATOM 747 C CA . SER A 1 96 ? -4.961 -7.034 1.111 1.00 94.31 96 SER A CA 1
ATOM 748 C C . SER A 1 96 ? -4.270 -6.074 0.160 1.00 94.31 96 SER A C 1
ATOM 750 O O . SER A 1 96 ? -4.904 -5.512 -0.736 1.00 94.31 96 SER A O 1
ATOM 752 N N . ILE A 1 97 ? -2.982 -5.830 0.404 1.00 95.25 97 ILE A N 1
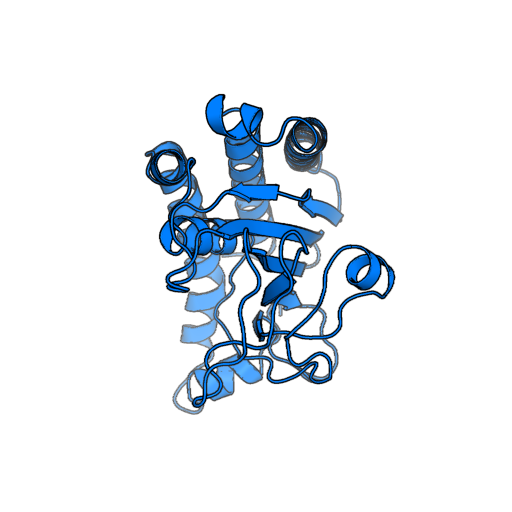ATOM 753 C CA . ILE A 1 97 ? -2.147 -4.925 -0.391 1.00 95.25 97 ILE A CA 1
ATOM 754 C C . ILE A 1 97 ? -0.983 -5.713 -0.958 1.00 95.25 97 ILE A C 1
ATOM 756 O O . ILE A 1 97 ? -0.216 -6.299 -0.203 1.00 95.25 97 ILE A O 1
ATOM 760 N N . SER A 1 98 ? -0.810 -5.651 -2.275 1.00 92.69 98 SER A N 1
ATOM 761 C CA . SER A 1 98 ? 0.329 -6.233 -2.977 1.00 92.69 98 SER A CA 1
ATOM 762 C C . SER A 1 98 ? 1.271 -5.123 -3.431 1.00 92.69 98 SER A C 1
ATOM 764 O O . SER A 1 98 ? 0.846 -4.150 -4.057 1.00 92.69 98 SER A O 1
ATOM 766 N N . ALA A 1 99 ? 2.561 -5.306 -3.163 1.00 92.69 99 ALA A N 1
ATOM 767 C CA . ALA A 1 99 ? 3.642 -4.488 -3.690 1.00 92.69 99 ALA A CA 1
ATOM 768 C C . ALA A 1 99 ? 4.589 -5.363 -4.519 1.00 92.69 99 ALA A C 1
ATOM 770 O O . ALA A 1 99 ? 5.153 -6.329 -4.005 1.00 92.69 99 ALA A O 1
ATOM 771 N N . CYS A 1 100 ? 4.770 -5.034 -5.795 1.00 90.38 100 CYS A N 1
ATOM 772 C CA . CYS A 1 100 ? 5.623 -5.771 -6.723 1.00 90.38 100 CYS A CA 1
ATOM 773 C C . CYS A 1 100 ? 6.778 -4.886 -7.189 1.00 90.38 100 CYS A C 1
ATOM 775 O O . CYS A 1 100 ? 6.549 -3.804 -7.728 1.00 90.38 100 CYS A O 1
ATOM 777 N N . LEU A 1 101 ? 8.008 -5.370 -7.030 1.00 89.44 101 LEU A N 1
ATOM 778 C CA . LEU A 1 101 ? 9.175 -4.813 -7.699 1.00 89.44 101 LEU A CA 1
ATOM 779 C C . LEU A 1 101 ? 9.330 -5.512 -9.045 1.00 89.44 101 LEU A C 1
ATOM 781 O O . LEU A 1 101 ? 9.458 -6.739 -9.100 1.00 89.44 101 LEU A O 1
ATOM 785 N N . SER A 1 102 ? 9.345 -4.721 -10.109 1.00 88.38 102 SER A N 1
ATOM 786 C CA . SER A 1 102 ? 9.593 -5.203 -11.459 1.00 88.38 102 SER A CA 1
ATOM 787 C C . SER A 1 102 ? 10.796 -4.526 -12.090 1.00 88.38 102 SER A C 1
ATOM 789 O O . SER A 1 102 ? 11.081 -3.367 -11.789 1.00 88.38 102 SER A O 1
ATOM 791 N N . VAL A 1 103 ? 11.489 -5.258 -12.955 1.00 88.00 103 VAL A N 1
ATOM 792 C CA . VAL A 1 103 ? 12.658 -4.791 -13.703 1.00 88.00 103 VAL A CA 1
ATOM 793 C C . VAL A 1 103 ? 12.490 -5.130 -15.178 1.00 88.00 103 VAL A C 1
ATOM 795 O O . VAL A 1 103 ? 11.901 -6.150 -15.526 1.00 88.00 103 VAL A O 1
ATOM 798 N N . THR A 1 104 ? 12.982 -4.261 -16.048 1.00 89.12 104 THR A N 1
ATOM 799 C CA . THR A 1 104 ? 13.080 -4.473 -17.492 1.00 89.12 104 THR A CA 1
ATOM 800 C C . THR A 1 104 ? 14.518 -4.171 -17.896 1.00 89.12 104 THR A C 1
ATOM 802 O O . THR A 1 104 ? 14.921 -3.003 -17.860 1.00 89.12 104 THR A O 1
ATOM 805 N N . PRO A 1 105 ? 15.335 -5.189 -18.203 1.00 86.81 105 PRO A N 1
ATOM 806 C CA . PRO A 1 105 ? 16.736 -4.971 -18.506 1.00 86.81 105 PRO A CA 1
ATOM 807 C C . PRO A 1 105 ? 16.903 -4.462 -19.938 1.00 86.81 105 PRO A C 1
ATOM 809 O O . PRO A 1 105 ? 16.167 -4.855 -20.841 1.00 86.81 105 PRO A O 1
ATOM 812 N N . HIS A 1 106 ? 17.865 -3.566 -20.162 1.00 87.50 106 HIS A N 1
ATOM 813 C CA . HIS A 1 106 ? 18.143 -3.028 -21.504 1.00 87.50 106 HIS A CA 1
ATOM 814 C C . HIS A 1 106 ? 19.039 -3.950 -22.344 1.00 87.50 106 HIS A C 1
ATOM 816 O O . HIS A 1 106 ? 19.183 -3.743 -23.547 1.00 87.50 106 HIS A O 1
ATOM 822 N N . CYS A 1 107 ? 19.640 -4.960 -21.719 1.00 84.06 107 CYS A N 1
ATOM 823 C CA . CYS A 1 107 ? 20.440 -6.007 -22.345 1.00 84.06 107 CYS A CA 1
ATOM 824 C C . CYS A 1 107 ? 20.158 -7.349 -21.665 1.00 84.06 107 CYS A C 1
ATOM 826 O O . CYS A 1 107 ? 19.588 -7.373 -20.574 1.00 84.06 107 CYS A O 1
ATOM 828 N N . ASP A 1 108 ? 20.573 -8.448 -22.288 1.00 85.12 108 ASP A N 1
ATOM 829 C CA . ASP A 1 108 ? 20.463 -9.762 -21.662 1.00 85.12 108 ASP A CA 1
ATOM 830 C C . ASP A 1 108 ? 21.330 -9.803 -20.392 1.00 85.12 108 ASP A C 1
ATOM 832 O O . ASP A 1 108 ? 22.467 -9.323 -20.371 1.00 85.12 108 ASP A O 1
ATOM 836 N N . ILE A 1 109 ? 20.765 -10.341 -19.315 1.00 80.69 109 ILE A N 1
ATOM 837 C CA . ILE A 1 109 ? 21.441 -10.609 -18.050 1.00 80.69 109 ILE A CA 1
ATOM 838 C C . ILE A 1 109 ? 21.586 -12.117 -17.957 1.00 80.69 109 ILE A C 1
ATOM 840 O O . ILE A 1 109 ? 20.593 -12.830 -17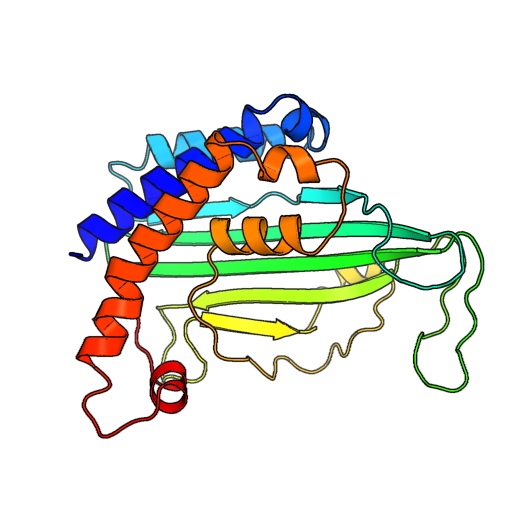.832 1.00 80.69 109 ILE A O 1
ATOM 844 N N . HIS A 1 110 ? 22.819 -12.601 -18.011 1.00 78.12 110 HIS A N 1
ATOM 845 C CA . HIS A 1 110 ? 23.102 -14.017 -17.819 1.00 78.12 110 HIS A CA 1
ATOM 846 C C . HIS A 1 110 ? 23.144 -14.363 -16.328 1.00 78.12 110 HIS A C 1
ATOM 848 O O . HIS A 1 110 ? 23.461 -13.519 -15.484 1.00 78.12 110 HIS A O 1
ATOM 854 N N . GLU A 1 111 ? 22.804 -15.610 -16.007 1.00 71.50 111 GLU A N 1
ATOM 855 C CA . GLU A 1 111 ? 22.848 -16.125 -14.641 1.00 71.50 111 GLU A CA 1
ATOM 856 C C . GLU A 1 111 ? 24.263 -15.979 -14.056 1.00 71.50 111 GLU A C 1
ATOM 858 O O . GLU A 1 111 ? 25.258 -16.266 -14.725 1.00 71.50 111 GLU A O 1
ATOM 863 N N . CYS A 1 112 ? 24.369 -15.502 -12.813 1.00 65.12 112 CYS A N 1
ATOM 864 C CA . CYS A 1 112 ? 25.658 -15.444 -12.127 1.00 65.12 112 CYS A CA 1
ATOM 865 C C . CYS A 1 112 ? 25.913 -16.749 -11.359 1.00 65.12 112 CYS A C 1
ATOM 867 O O . CYS A 1 112 ? 24.980 -17.348 -10.821 1.00 65.12 112 CYS A O 1
ATOM 869 N N . GLU A 1 113 ? 27.183 -17.149 -11.224 1.00 51.56 113 GLU A N 1
ATOM 870 C CA . GLU A 1 113 ? 27.609 -18.408 -10.577 1.00 51.56 113 GLU A CA 1
ATOM 871 C C . GLU A 1 113 ? 27.219 -18.543 -9.083 1.00 51.56 113 GLU A C 1
ATOM 873 O O . GLU A 1 113 ? 27.524 -19.550 -8.441 1.00 51.56 113 GLU A O 1
ATOM 878 N N . HIS A 1 114 ? 26.525 -17.561 -8.498 1.00 55.16 114 HIS A N 1
ATOM 879 C CA . HIS A 1 114 ? 26.164 -17.516 -7.077 1.00 55.16 114 HIS A CA 1
ATOM 880 C C . HIS A 1 114 ? 24.673 -17.255 -6.806 1.00 55.16 114 HIS A C 1
ATOM 882 O O . HIS A 1 114 ? 24.324 -16.787 -5.724 1.00 55.16 114 HIS A O 1
ATOM 888 N N . PHE A 1 115 ? 23.783 -17.576 -7.755 1.00 51.84 115 PHE A N 1
ATOM 889 C CA . PHE A 1 115 ? 22.321 -17.449 -7.604 1.00 51.84 115 PHE A CA 1
ATOM 890 C C . PHE A 1 115 ? 21.818 -16.019 -7.330 1.00 51.84 115 PHE A C 1
ATOM 892 O O . PHE A 1 115 ? 20.698 -15.835 -6.850 1.00 51.84 115 PHE A O 1
ATOM 899 N N . CYS A 1 116 ? 22.613 -14.983 -7.618 1.00 55.84 116 CYS A N 1
ATOM 900 C CA . CYS A 1 116 ? 22.199 -13.604 -7.345 1.00 55.84 116 CYS A CA 1
ATOM 901 C C . CYS A 1 116 ? 21.107 -13.124 -8.315 1.00 55.84 116 CYS A C 1
ATOM 903 O O . CYS A 1 116 ? 20.303 -12.270 -7.943 1.00 55.84 116 CYS A O 1
ATOM 905 N N . THR A 1 117 ? 21.064 -13.666 -9.537 1.00 61.78 117 THR A N 1
ATOM 906 C CA . THR A 1 117 ? 20.094 -13.295 -10.577 1.00 61.78 117 THR A CA 1
ATOM 907 C C . THR A 1 117 ? 19.829 -14.460 -11.528 1.00 61.78 117 THR A C 1
ATOM 909 O O . THR A 1 117 ? 20.773 -14.994 -12.107 1.00 61.78 117 THR A O 1
ATOM 912 N N . SER A 1 118 ? 18.557 -14.818 -11.728 1.00 70.88 118 SER A N 1
ATOM 913 C CA . SER A 1 118 ? 18.131 -15.667 -12.851 1.00 70.88 118 SER A CA 1
ATOM 914 C C . SER A 1 118 ? 18.383 -14.961 -14.186 1.00 70.88 118 SER A C 1
ATOM 916 O O . SER A 1 118 ? 18.431 -13.730 -14.225 1.00 70.88 118 SER A O 1
ATOM 918 N N . GLU A 1 119 ? 18.515 -15.727 -15.272 1.00 81.25 119 GLU A N 1
ATOM 919 C CA . GLU A 1 119 ? 18.661 -15.175 -16.623 1.00 81.25 119 GLU A CA 1
ATOM 920 C C . GLU A 1 119 ? 17.501 -14.223 -16.962 1.00 81.25 119 GLU A C 1
ATOM 922 O O . GLU A 1 119 ? 16.338 -14.543 -16.729 1.00 81.25 119 GLU A O 1
ATOM 927 N N . MET A 1 120 ? 17.785 -13.042 -17.507 1.00 84.69 120 MET A N 1
ATOM 928 C CA . MET A 1 120 ? 16.760 -12.089 -17.938 1.00 84.69 120 MET A CA 1
ATOM 929 C C . MET A 1 120 ? 17.048 -11.622 -19.355 1.00 84.69 120 MET A C 1
ATOM 931 O O . MET A 1 120 ? 18.077 -11.011 -19.616 1.00 84.69 120 MET A O 1
ATOM 935 N N . LEU A 1 121 ? 16.110 -11.859 -20.261 1.00 86.25 121 LEU A N 1
ATOM 936 C CA . LEU A 1 121 ? 16.174 -11.367 -21.632 1.00 86.25 121 LEU A CA 1
ATOM 937 C C . LEU A 1 121 ? 15.896 -9.862 -21.700 1.00 86.25 121 LEU A C 1
ATOM 939 O O . LEU A 1 121 ? 15.010 -9.343 -21.009 1.00 86.25 121 LEU A O 1
ATOM 943 N N . ALA A 1 122 ? 16.616 -9.180 -22.585 1.00 87.75 122 ALA A N 1
ATOM 944 C CA . ALA A 1 122 ? 16.474 -7.760 -22.852 1.00 87.75 122 ALA A CA 1
ATOM 945 C C . ALA A 1 122 ? 15.023 -7.387 -23.194 1.00 87.75 122 ALA A C 1
ATOM 947 O O . ALA A 1 122 ? 14.329 -8.081 -23.939 1.00 87.75 122 ALA A O 1
ATOM 948 N N . ASN A 1 123 ? 14.586 -6.231 -22.695 1.00 87.62 123 ASN A N 1
ATOM 949 C CA . ASN A 1 123 ? 13.280 -5.615 -22.947 1.00 87.62 123 ASN A CA 1
ATOM 950 C C . ASN A 1 123 ? 12.061 -6.432 -22.485 1.00 87.62 123 ASN A C 1
ATOM 952 O O . ASN A 1 123 ? 10.930 -6.076 -22.815 1.00 87.62 123 ASN A O 1
ATOM 956 N N . GLN A 1 124 ? 12.258 -7.493 -21.700 1.00 88.12 124 GLN A N 1
ATOM 957 C CA . GLN A 1 124 ? 11.168 -8.217 -21.050 1.00 88.12 124 GLN A CA 1
ATOM 958 C C . GLN A 1 124 ? 10.967 -7.723 -19.614 1.00 88.12 124 GLN A C 1
ATOM 960 O O . GLN A 1 124 ? 11.929 -7.418 -18.911 1.00 88.12 124 GLN A O 1
ATOM 965 N N . LYS A 1 125 ? 9.709 -7.640 -19.167 1.00 87.38 125 LYS A N 1
ATOM 966 C CA . LYS A 1 125 ? 9.374 -7.248 -17.793 1.00 87.38 125 LYS A CA 1
ATOM 967 C C . LYS A 1 125 ? 9.440 -8.470 -16.882 1.00 87.38 125 LYS A C 1
ATOM 969 O O . LYS A 1 125 ? 8.809 -9.487 -17.157 1.00 87.38 125 LYS A O 1
ATOM 974 N N . TYR A 1 126 ? 10.146 -8.338 -15.768 1.00 86.00 126 TYR A N 1
ATOM 975 C CA . TYR A 1 126 ? 10.286 -9.374 -14.750 1.00 86.00 126 TYR A CA 1
ATOM 976 C C . TYR A 1 126 ? 9.780 -8.872 -13.410 1.00 86.00 126 TYR A C 1
ATOM 978 O O . TYR A 1 126 ? 10.161 -7.784 -12.988 1.00 86.00 126 TYR A O 1
ATOM 986 N N . ILE A 1 127 ? 8.973 -9.662 -12.702 1.00 86.25 127 ILE A N 1
ATOM 987 C CA . ILE A 1 127 ? 8.680 -9.416 -11.283 1.00 86.25 127 ILE A CA 1
ATOM 988 C C . ILE A 1 127 ? 9.737 -10.145 -10.456 1.00 86.25 127 ILE A C 1
ATOM 990 O O . ILE A 1 127 ? 9.796 -11.375 -10.446 1.00 86.25 127 ILE A O 1
ATOM 994 N N . VAL A 1 128 ? 10.560 -9.371 -9.751 1.00 83.31 128 VAL A N 1
ATOM 995 C CA . VAL A 1 128 ? 11.726 -9.880 -9.009 1.00 83.31 128 VAL A CA 1
ATOM 996 C C . VAL A 1 128 ? 11.514 -9.909 -7.503 1.00 83.31 128 VAL A C 1
ATOM 998 O O . VAL A 1 128 ? 12.229 -10.619 -6.807 1.00 83.31 128 VAL A O 1
ATOM 1001 N N . ARG A 1 129 ? 10.544 -9.144 -6.981 1.00 85.50 129 ARG A N 1
ATOM 1002 C CA . ARG A 1 129 ? 10.094 -9.200 -5.579 1.00 85.50 129 ARG A CA 1
ATOM 1003 C C . ARG A 1 129 ? 8.603 -8.920 -5.503 1.00 85.50 129 ARG A C 1
ATOM 1005 O O . ARG A 1 129 ? 8.093 -8.071 -6.230 1.00 85.50 129 ARG A O 1
ATOM 1012 N N . ARG A 1 130 ? 7.915 -9.603 -4.594 1.00 87.62 130 ARG A N 1
ATOM 1013 C CA . ARG A 1 130 ? 6.500 -9.375 -4.304 1.00 87.62 130 ARG A CA 1
ATOM 1014 C C . ARG A 1 130 ? 6.262 -9.499 -2.814 1.00 87.62 130 ARG A C 1
ATOM 1016 O O . ARG A 1 130 ? 6.722 -10.461 -2.205 1.00 87.62 130 ARG A O 1
ATOM 1023 N N . PHE A 1 131 ? 5.538 -8.541 -2.261 1.00 90.50 131 PHE A N 1
ATOM 1024 C CA . PHE A 1 131 ? 5.145 -8.505 -0.863 1.00 90.50 131 PHE A CA 1
ATOM 1025 C C . PHE A 1 131 ? 3.637 -8.343 -0.764 1.00 90.50 131 PHE A C 1
ATOM 1027 O O . PHE A 1 131 ? 3.064 -7.525 -1.483 1.00 90.50 131 PHE A O 1
ATOM 1034 N N . HIS A 1 132 ? 3.020 -9.082 0.149 1.00 92.31 132 HIS A N 1
ATOM 1035 C CA . HIS A 1 132 ? 1.641 -8.864 0.569 1.00 92.31 132 HIS A CA 1
ATOM 1036 C C . HIS A 1 132 ? 1.621 -8.345 1.995 1.00 92.31 132 HIS A C 1
ATOM 1038 O O . HIS A 1 132 ? 2.388 -8.825 2.831 1.00 92.31 132 HIS A O 1
ATOM 1044 N N . PHE A 1 133 ? 0.756 -7.371 2.248 1.00 94.25 133 PHE A N 1
ATOM 1045 C CA . PHE A 1 133 ? 0.519 -6.766 3.553 1.00 94.25 133 PHE A CA 1
ATOM 1046 C C . PHE A 1 133 ? -0.959 -6.931 3.890 1.00 94.25 133 PHE A C 1
ATOM 1048 O O . PHE A 1 133 ? -1.798 -6.087 3.543 1.00 94.25 133 PHE A O 1
ATOM 1055 N N . ASP A 1 134 ? -1.264 -8.045 4.542 1.00 92.75 134 ASP A N 1
ATOM 1056 C CA . ASP A 1 134 ? -2.633 -8.466 4.786 1.00 92.75 134 ASP A CA 1
ATOM 1057 C C . ASP A 1 134 ? -3.027 -8.202 6.240 1.00 92.75 134 ASP A C 1
ATOM 1059 O O . ASP A 1 134 ? -2.242 -8.406 7.170 1.00 92.75 134 ASP A O 1
ATOM 1063 N N . ILE A 1 135 ? -4.266 -7.746 6.422 1.00 91.94 135 ILE A N 1
ATOM 1064 C CA . ILE A 1 135 ? -4.942 -7.654 7.717 1.00 91.94 135 ILE A CA 1
ATOM 1065 C C . ILE A 1 135 ? -6.270 -8.379 7.552 1.00 91.94 135 ILE A C 1
ATOM 1067 O O . ILE A 1 135 ? -7.101 -7.931 6.775 1.00 91.94 135 ILE A O 1
ATOM 1071 N N . ASP A 1 136 ? -6.496 -9.469 8.270 1.00 89.00 136 ASP A N 1
ATOM 1072 C CA . ASP A 1 136 ? -7.753 -10.211 8.216 1.00 89.00 136 ASP A CA 1
ATOM 1073 C C . ASP A 1 136 ? -8.263 -10.505 9.620 1.00 89.00 136 ASP A C 1
ATOM 1075 O O . ASP A 1 136 ? -7.818 -11.425 10.312 1.00 89.00 136 ASP A O 1
ATOM 1079 N N . CYS A 1 137 ? -9.221 -9.691 10.050 1.00 83.44 137 CYS A N 1
ATOM 1080 C CA . CYS A 1 137 ? -9.790 -9.809 11.382 1.00 83.44 137 CYS A CA 1
ATOM 1081 C C . CYS A 1 137 ? -11.001 -10.750 11.447 1.00 83.44 137 CYS A C 1
ATOM 1083 O O . CYS A 1 137 ? -11.561 -10.930 12.527 1.00 83.44 137 CYS A O 1
ATOM 1085 N N . ASN A 1 138 ? -11.385 -11.344 10.313 1.00 79.69 138 ASN A N 1
ATOM 1086 C CA . ASN A 1 138 ? -12.496 -12.282 10.168 1.00 79.69 138 ASN A CA 1
ATOM 1087 C C . ASN A 1 138 ? -12.044 -13.744 10.077 1.00 79.69 138 ASN A C 1
ATOM 1089 O O . ASN A 1 138 ? -12.865 -14.625 9.813 1.00 79.69 138 ASN A O 1
ATOM 1093 N N . GLN A 1 139 ? -10.756 -14.024 10.285 1.00 73.25 139 GLN A N 1
ATOM 1094 C CA . GLN A 1 139 ? -10.252 -15.384 10.176 1.00 73.25 139 GLN A CA 1
ATOM 1095 C C . GLN A 1 139 ? -10.969 -16.366 11.121 1.00 73.25 139 GLN A C 1
ATOM 1097 O O . GLN A 1 139 ? -11.254 -16.072 12.285 1.00 73.25 139 GLN A O 1
ATOM 1102 N N . VAL A 1 140 ? -11.231 -17.569 10.613 1.00 69.31 140 VAL A N 1
ATOM 1103 C CA . VAL A 1 140 ? -11.885 -18.653 11.351 1.00 69.31 140 VAL A CA 1
ATOM 1104 C C . VAL A 1 140 ? -10.821 -19.657 11.779 1.00 69.31 140 VAL A C 1
ATOM 1106 O O . VAL A 1 140 ? -10.067 -20.156 10.953 1.00 69.31 140 VAL A O 1
ATOM 1109 N N . GLY A 1 141 ? -10.764 -19.977 13.074 1.00 66.31 141 GLY A N 1
ATOM 1110 C CA . GLY A 1 141 ? -9.908 -21.055 13.583 1.00 66.31 141 GLY A CA 1
ATOM 1111 C C . GLY A 1 141 ? -8.434 -20.699 13.809 1.00 66.31 141 GLY A C 1
ATOM 1112 O O . GLY A 1 141 ? -7.666 -21.602 14.126 1.00 66.31 141 GLY A O 1
ATOM 1113 N N . ASN A 1 142 ? -8.048 -19.418 13.716 1.00 69.56 142 ASN A N 1
ATOM 1114 C CA . ASN A 1 142 ? -6.667 -18.944 13.916 1.00 69.56 142 ASN A CA 1
ATOM 1115 C C . ASN A 1 142 ? -5.641 -19.684 13.033 1.00 69.56 142 ASN A C 1
ATOM 1117 O O . ASN A 1 142 ? -4.542 -20.007 13.485 1.00 69.56 142 ASN A O 1
ATOM 1121 N N . ASP A 1 143 ? -6.007 -19.984 11.785 1.00 76.00 143 ASP A N 1
ATOM 1122 C CA . ASP A 1 143 ? -5.141 -20.678 10.826 1.00 76.00 143 ASP A CA 1
ATOM 1123 C C . ASP A 1 143 ? -3.990 -19.790 10.308 1.00 76.00 143 ASP A C 1
ATOM 1125 O O . ASP A 1 143 ? -3.044 -20.288 9.692 1.00 76.00 143 ASP A O 1
ATOM 1129 N N . ARG A 1 144 ? -4.044 -18.476 10.568 1.00 79.06 144 ARG A N 1
ATOM 1130 C CA . ARG A 1 144 ? -3.021 -17.493 10.195 1.00 79.06 144 ARG A CA 1
ATOM 1131 C C . ARG A 1 144 ? -2.887 -16.365 11.229 1.00 79.06 144 ARG A C 1
ATOM 1133 O O . ARG A 1 144 ? -3.736 -16.183 12.098 1.00 79.06 144 ARG A O 1
ATO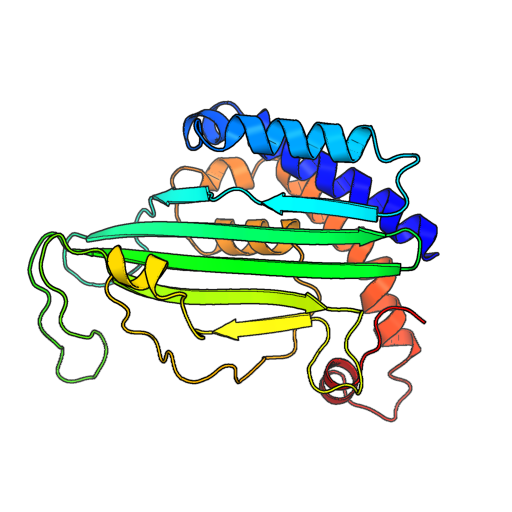M 1140 N N . PRO A 1 145 ? -1.822 -15.554 11.169 1.00 82.25 145 PRO A N 1
ATOM 1141 C CA . PRO A 1 145 ? -1.787 -14.297 11.905 1.00 82.25 145 PRO A CA 1
ATOM 1142 C C . PRO A 1 145 ? -2.755 -13.292 11.270 1.00 82.25 145 PRO A C 1
ATOM 1144 O O . PRO A 1 145 ? -2.834 -13.205 10.044 1.00 82.25 145 PRO A O 1
ATOM 1147 N N . ILE A 1 146 ? -3.442 -12.489 12.087 1.00 84.62 146 ILE A N 1
ATOM 1148 C CA . ILE A 1 146 ? -4.356 -11.444 11.586 1.00 84.62 146 ILE A CA 1
ATOM 1149 C C . ILE A 1 146 ? -3.634 -10.469 10.681 1.00 84.62 146 ILE A C 1
ATOM 1151 O O . ILE A 1 146 ? -4.100 -10.196 9.585 1.00 84.62 146 ILE A O 1
ATOM 1155 N N . SER A 1 147 ? -2.514 -9.939 11.163 1.00 88.62 147 SER A N 1
ATOM 1156 C CA . SER A 1 147 ? -1.637 -9.087 10.381 1.00 88.62 147 SER A CA 1
ATOM 1157 C C . SER A 1 147 ? -0.402 -9.886 10.029 1.00 88.62 147 SER A C 1
ATOM 1159 O O . SER A 1 147 ? 0.265 -10.429 10.918 1.00 88.62 147 SER A O 1
ATOM 1161 N N . HIS A 1 148 ? -0.102 -9.971 8.742 1.00 89.69 148 HIS A N 1
ATOM 1162 C CA . HIS A 1 148 ? 1.087 -10.664 8.283 1.00 89.69 148 HIS A CA 1
ATOM 1163 C C . HIS A 1 148 ? 1.665 -10.041 7.022 1.00 89.69 148 HIS A C 1
ATOM 1165 O O . HIS A 1 148 ? 0.989 -9.367 6.246 1.00 89.69 148 HIS A O 1
ATOM 1171 N N . ILE A 1 149 ? 2.958 -10.294 6.842 1.00 91.06 149 ILE A N 1
ATOM 1172 C CA . ILE A 1 149 ? 3.670 -10.034 5.601 1.00 91.06 149 ILE A CA 1
ATOM 1173 C C . ILE A 1 149 ? 3.944 -11.377 4.936 1.00 91.06 149 ILE A C 1
ATOM 1175 O O . ILE A 1 149 ? 4.379 -12.325 5.595 1.00 91.06 149 ILE A O 1
ATOM 1179 N N . GLN A 1 150 ? 3.729 -11.448 3.630 1.00 88.44 150 GLN A N 1
ATOM 1180 C CA . GLN A 1 150 ? 4.091 -12.609 2.826 1.00 88.44 150 GLN A CA 1
ATOM 1181 C C . GLN A 1 150 ? 4.996 -12.183 1.673 1.00 88.44 150 GLN A C 1
ATOM 1183 O O . GLN A 1 150 ? 4.731 -11.182 1.010 1.00 88.44 150 GLN A O 1
ATOM 1188 N N . TYR A 1 151 ? 6.058 -12.948 1.427 1.00 86.25 151 TYR A N 1
ATOM 1189 C CA . TYR A 1 151 ? 6.934 -12.768 0.270 1.00 86.25 151 TYR A CA 1
ATOM 1190 C C . TYR A 1 151 ? 6.576 -13.774 -0.830 1.00 86.25 151 TYR A C 1
ATOM 1192 O O . TYR A 1 151 ? 6.425 -14.961 -0.554 1.00 86.25 151 TYR A O 1
ATOM 1200 N N . GLY A 1 152 ? 6.455 -13.308 -2.073 1.00 81.12 152 GLY A N 1
ATOM 1201 C CA . GLY A 1 152 ? 6.116 -14.144 -3.227 1.00 81.12 152 GLY A CA 1
ATOM 1202 C C . GLY A 1 152 ? 4.620 -14.460 -3.342 1.00 81.12 152 GLY A C 1
ATOM 1203 O O . GLY A 1 152 ? 3.785 -13.555 -3.458 1.00 81.12 152 GLY A O 1
ATOM 1204 N N . GLY A 1 153 ? 4.295 -15.753 -3.375 1.00 72.88 153 GLY A N 1
ATOM 1205 C CA . GLY A 1 153 ? 2.937 -16.277 -3.540 1.00 72.88 153 GLY A CA 1
ATOM 1206 C C . GLY A 1 153 ? 2.492 -16.424 -4.997 1.00 72.88 153 GLY A C 1
ATOM 1207 O O . GLY A 1 153 ? 3.175 -15.995 -5.932 1.00 72.88 153 GLY A O 1
ATOM 1208 N N . ASN A 1 154 ? 1.315 -17.018 -5.183 1.00 69.56 154 ASN A N 1
ATOM 1209 C CA . ASN A 1 154 ? 0.732 -17.258 -6.500 1.00 69.56 154 ASN A CA 1
ATOM 1210 C C . ASN A 1 154 ? 0.342 -15.943 -7.196 1.00 69.56 154 ASN A C 1
ATOM 1212 O O . ASN A 1 154 ? -0.258 -15.051 -6.586 1.00 69.56 154 ASN A O 1
ATOM 1216 N N . ILE A 1 155 ? 0.672 -15.818 -8.482 1.00 67.62 155 ILE A N 1
ATOM 1217 C CA . ILE A 1 155 ? 0.161 -14.750 -9.353 1.00 67.62 155 ILE A CA 1
ATOM 1218 C C . ILE A 1 155 ? -0.890 -15.326 -10.296 1.00 67.62 155 ILE A C 1
ATOM 1220 O O . ILE A 1 155 ? -0.765 -16.470 -10.742 1.00 67.62 155 ILE A O 1
ATOM 1224 N N . HIS A 1 156 ? -1.930 -14.542 -10.586 1.00 66.06 156 HIS A N 1
ATOM 1225 C CA . HIS A 1 156 ? -2.957 -14.953 -11.540 1.00 66.06 156 HIS A CA 1
ATOM 1226 C C . HIS A 1 156 ? -2.340 -15.135 -12.930 1.00 66.06 156 HIS A C 1
ATOM 1228 O O . HIS A 1 156 ? -1.451 -14.379 -13.319 1.00 66.06 156 HIS A O 1
ATOM 1234 N N . ASP A 1 157 ? -2.835 -16.100 -13.706 1.00 67.25 157 ASP A N 1
ATOM 1235 C CA . ASP A 1 157 ? -2.280 -16.398 -15.034 1.00 67.25 157 ASP A CA 1
ATOM 1236 C C . ASP A 1 157 ? -2.358 -15.205 -15.997 1.00 67.25 157 ASP A C 1
ATOM 1238 O O . ASP A 1 157 ? -1.457 -15.008 -16.806 1.00 67.25 157 ASP A O 1
ATOM 1242 N N . SER A 1 158 ? -3.360 -14.334 -15.845 1.00 65.62 158 SER A N 1
ATOM 1243 C CA . SER A 1 158 ? -3.439 -13.081 -16.603 1.00 65.62 158 SER A CA 1
ATOM 1244 C C . SER A 1 158 ? -2.271 -12.132 -16.314 1.00 65.62 158 SER A C 1
ATOM 1246 O O . SER A 1 158 ? -1.867 -11.391 -17.194 1.00 65.62 158 SER A O 1
ATOM 1248 N N . GLN A 1 159 ? -1.706 -12.159 -15.102 1.00 60.06 159 GLN A N 1
ATOM 1249 C CA . GLN A 1 159 ? -0.537 -11.352 -14.732 1.00 60.06 159 GLN A CA 1
ATOM 1250 C C . GLN A 1 159 ? 0.776 -11.991 -15.205 1.00 60.06 159 GLN A C 1
ATOM 1252 O O . GLN A 1 159 ? 1.745 -11.275 -15.440 1.00 60.06 159 GLN A O 1
ATOM 1257 N N . LYS A 1 160 ? 0.806 -13.324 -15.370 1.00 64.88 160 LYS A N 1
ATOM 1258 C CA . LYS A 1 160 ? 1.942 -14.055 -15.966 1.00 64.88 160 LYS A CA 1
ATOM 1259 C C . LYS A 1 160 ? 2.106 -13.761 -17.458 1.00 64.88 160 LYS A C 1
ATOM 1261 O O . LYS A 1 160 ? 3.199 -13.926 -17.982 1.00 64.88 160 LYS A O 1
ATOM 1266 N N . ALA A 1 161 ? 1.034 -13.349 -18.138 1.00 66.38 161 ALA A N 1
ATOM 1267 C CA . ALA A 1 161 ? 1.077 -13.021 -19.562 1.00 66.38 161 ALA A CA 1
ATOM 1268 C C . ALA A 1 161 ? 1.907 -11.757 -19.858 1.00 66.38 161 ALA A C 1
ATOM 1270 O O . ALA A 1 161 ? 2.536 -11.678 -20.909 1.00 66.38 161 ALA A O 1
ATOM 1271 N N . ASP A 1 162 ? 1.938 -10.803 -18.921 1.00 67.56 162 ASP A N 1
ATOM 1272 C CA . ASP A 1 162 ? 2.572 -9.491 -19.108 1.00 67.56 162 ASP A CA 1
ATOM 1273 C C . ASP A 1 162 ? 3.982 -9.391 -18.499 1.00 67.56 162 ASP A C 1
ATOM 1275 O O . ASP A 1 162 ? 4.703 -8.421 -18.752 1.00 67.56 162 ASP A O 1
ATOM 1279 N N . ALA A 1 163 ? 4.376 -10.351 -17.657 1.00 64.94 163 ALA A N 1
ATOM 1280 C CA . ALA A 1 163 ? 5.682 -10.359 -17.008 1.00 64.94 163 ALA A CA 1
ATOM 1281 C C . ALA A 1 163 ? 6.159 -11.773 -16.665 1.00 64.94 163 ALA A C 1
ATOM 1283 O O . ALA A 1 163 ? 5.422 -12.590 -16.107 1.00 64.94 163 ALA A O 1
ATOM 1284 N N . SER A 1 164 ? 7.446 -12.009 -16.901 1.00 73.88 164 SER A N 1
ATOM 1285 C CA . SER A 1 164 ? 8.151 -13.199 -16.437 1.00 73.88 164 SER A CA 1
ATOM 1286 C C . SER A 1 164 ? 8.320 -13.156 -14.911 1.00 73.88 164 SER A C 1
ATOM 1288 O O . SER A 1 164 ? 8.515 -12.098 -14.304 1.00 73.88 164 SER A O 1
ATOM 1290 N N . TYR A 1 165 ? 8.217 -14.314 -14.260 1.00 67.75 165 TYR A N 1
ATOM 1291 C CA . TYR A 1 165 ? 8.122 -14.414 -12.802 1.00 67.75 165 TYR A CA 1
ATOM 1292 C C . TYR A 1 165 ? 9.210 -15.333 -12.246 1.00 67.75 165 TYR A C 1
ATOM 1294 O O . TYR A 1 165 ? 9.147 -16.543 -12.445 1.00 67.75 165 TYR A O 1
ATOM 1302 N N . TYR A 1 166 ? 10.177 -14.762 -11.520 1.00 65.31 166 TYR A N 1
ATOM 1303 C CA . TYR A 1 166 ? 11.293 -15.507 -10.905 1.00 65.31 166 TYR A CA 1
ATOM 1304 C C . TYR A 1 166 ? 11.144 -15.724 -9.400 1.00 65.31 166 TYR A C 1
ATOM 1306 O O . TYR A 1 166 ? 12.090 -16.087 -8.706 1.00 65.31 166 TYR A O 1
ATOM 1314 N N . LEU A 1 167 ? 9.949 -15.496 -8.865 1.00 66.25 167 LEU A N 1
ATOM 1315 C CA . LEU A 1 167 ? 9.679 -15.757 -7.461 1.00 66.25 167 LEU A CA 1
ATOM 1316 C C . LEU A 1 167 ? 9.186 -17.182 -7.271 1.00 66.25 167 LEU A C 1
ATOM 1318 O O . LEU A 1 167 ? 8.556 -17.770 -8.150 1.00 66.25 167 LEU A O 1
ATOM 1322 N N . ILE A 1 168 ? 9.419 -17.700 -6.067 1.00 60.88 168 ILE A N 1
ATOM 1323 C CA . ILE A 1 168 ? 8.822 -18.947 -5.610 1.00 60.88 168 ILE A CA 1
ATOM 1324 C C . ILE A 1 168 ? 7.294 -18.765 -5.638 1.00 60.88 168 ILE A C 1
ATOM 1326 O O . ILE A 1 168 ? 6.701 -18.150 -4.752 1.00 60.88 168 ILE A O 1
ATOM 1330 N N . SER A 1 169 ? 6.664 -19.253 -6.706 1.00 57.91 169 SER A N 1
ATOM 1331 C CA . SER A 1 169 ? 5.220 -19.157 -6.942 1.00 57.91 169 SER A CA 1
ATOM 1332 C C . SER A 1 169 ? 4.429 -20.133 -6.079 1.00 57.91 169 SER A C 1
ATOM 1334 O O . SER A 1 169 ? 3.248 -19.921 -5.842 1.00 57.91 169 SER A O 1
ATOM 1336 N N . SER A 1 170 ? 5.088 -21.178 -5.579 1.00 53.25 170 SER A N 1
ATOM 1337 C CA . SER A 1 170 ? 4.452 -22.351 -4.987 1.00 53.25 170 SER A CA 1
ATOM 1338 C C . SER A 1 170 ? 4.143 -22.249 -3.499 1.00 53.25 170 SER A C 1
ATOM 1340 O O . SER A 1 170 ? 3.525 -23.170 -2.968 1.00 53.25 170 SER A O 1
ATOM 1342 N N . ILE A 1 171 ? 4.579 -21.196 -2.800 1.00 53.16 171 ILE A N 1
ATOM 1343 C CA . ILE A 1 171 ? 4.410 -21.139 -1.348 1.00 53.16 171 ILE A CA 1
ATOM 1344 C C . ILE A 1 171 ? 3.526 -19.947 -0.965 1.00 53.16 171 ILE A C 1
ATOM 1346 O O . ILE A 1 171 ? 3.943 -18.790 -0.979 1.00 53.16 171 ILE A O 1
ATOM 1350 N N . ASP A 1 172 ? 2.290 -20.259 -0.561 1.00 60.38 172 ASP A N 1
ATOM 1351 C CA . ASP A 1 172 ? 1.389 -19.337 0.152 1.00 60.38 172 ASP A CA 1
ATOM 1352 C C . ASP A 1 172 ? 1.866 -19.059 1.605 1.00 60.38 172 ASP A C 1
ATOM 1354 O O . ASP A 1 172 ? 1.186 -18.423 2.408 1.00 60.38 172 ASP A O 1
ATOM 1358 N N . LEU A 1 173 ? 3.052 -19.563 1.957 1.00 64.44 173 LEU A N 1
ATOM 1359 C CA . LEU A 1 173 ? 3.718 -19.537 3.255 1.00 64.44 173 LEU A CA 1
ATOM 1360 C C . LEU A 1 173 ? 5.218 -19.211 3.040 1.00 64.44 173 LEU A C 1
ATOM 1362 O O . LEU A 1 173 ? 5.741 -19.408 1.950 1.00 64.44 173 LEU A O 1
ATOM 1366 N N . PRO A 1 174 ? 5.956 -18.725 4.044 1.00 74.50 174 PRO A N 1
ATOM 1367 C CA . PRO A 1 174 ? 5.489 -18.362 5.370 1.00 74.50 174 PRO A CA 1
ATOM 1368 C C . PRO A 1 174 ? 4.718 -17.037 5.363 1.00 74.50 174 PRO A C 1
ATOM 1370 O O . PRO A 1 174 ? 5.112 -16.060 4.728 1.00 74.50 174 PRO A O 1
ATOM 1373 N N . ARG A 1 175 ? 3.639 -16.994 6.148 1.00 83.12 175 ARG A N 1
ATOM 1374 C CA . ARG A 1 175 ? 3.014 -15.746 6.596 1.00 83.12 175 ARG A CA 1
ATOM 1375 C C . ARG A 1 175 ? 3.750 -15.298 7.845 1.00 83.12 175 ARG A C 1
ATOM 1377 O O . ARG A 1 175 ? 3.648 -15.949 8.882 1.00 83.12 175 ARG A O 1
ATOM 1384 N N . ILE A 1 176 ? 4.525 -14.228 7.734 1.00 86.44 176 ILE A N 1
ATOM 1385 C CA . ILE A 1 176 ? 5.319 -13.706 8.844 1.00 86.44 176 ILE A CA 1
ATOM 1386 C C . ILE A 1 176 ? 4.404 -12.799 9.671 1.00 86.44 176 ILE A C 1
ATOM 1388 O O . ILE A 1 176 ? 3.969 -11.773 9.140 1.00 86.44 176 ILE A O 1
ATOM 1392 N N . PRO A 1 177 ? 4.091 -13.142 10.938 1.00 86.06 177 PRO A N 1
ATOM 1393 C CA . PRO A 1 177 ? 3.293 -12.275 11.797 1.00 86.06 177 PRO A CA 1
ATOM 1394 C C . PRO A 1 177 ? 3.921 -10.883 11.876 1.00 86.06 177 PRO A C 1
ATOM 1396 O O . PRO A 1 177 ? 5.124 -10.750 12.110 1.00 86.06 177 PRO A O 1
ATOM 1399 N N . SER A 1 178 ? 3.107 -9.849 11.701 1.00 86.00 178 SER A N 1
ATOM 1400 C CA . SER A 1 178 ? 3.551 -8.458 11.733 1.00 86.00 178 SER A CA 1
ATOM 1401 C C . SER A 1 178 ? 2.666 -7.620 12.649 1.00 86.00 178 SER A C 1
ATOM 1403 O O . SER A 1 178 ? 1.542 -7.995 12.986 1.00 86.00 178 SER A O 1
ATOM 1405 N N . ILE A 1 179 ? 3.168 -6.454 13.059 1.00 85.69 179 ILE A N 1
ATOM 1406 C CA . ILE A 1 179 ? 2.268 -5.389 13.510 1.00 85.69 179 ILE A CA 1
ATOM 1407 C C . ILE A 1 179 ? 1.372 -4.963 12.333 1.00 85.69 179 ILE A C 1
ATOM 1409 O O . ILE A 1 179 ? 1.818 -5.085 11.190 1.00 85.69 179 ILE A O 1
ATOM 1413 N N . PRO A 1 180 ? 0.160 -4.435 12.578 1.00 87.25 180 PRO A N 1
ATOM 1414 C CA . PRO A 1 180 ? -0.699 -3.927 11.517 1.00 87.25 180 PRO A CA 1
ATOM 1415 C C . PRO A 1 180 ? 0.024 -2.905 10.639 1.00 87.25 180 PRO A C 1
ATOM 1417 O O . PRO A 1 180 ? 0.339 -1.798 11.077 1.00 87.25 180 PRO A O 1
ATOM 1420 N N . LEU A 1 181 ? 0.288 -3.297 9.394 1.00 92.56 181 LEU A N 1
ATOM 1421 C CA . LEU A 1 181 ? 0.787 -2.421 8.342 1.00 92.56 181 LEU A CA 1
ATOM 1422 C C . LEU A 1 181 ? -0.381 -2.114 7.413 1.00 92.56 181 LEU A C 1
ATOM 1424 O O . LEU A 1 181 ? -0.606 -2.805 6.421 1.00 92.56 181 LEU A O 1
ATOM 1428 N N . ASP A 1 182 ? -1.172 -1.107 7.770 1.00 94.06 182 ASP A N 1
ATOM 1429 C CA . ASP A 1 182 ? -2.255 -0.661 6.901 1.00 94.06 182 ASP A CA 1
ATOM 1430 C C . ASP A 1 182 ? -1.734 0.062 5.646 1.00 94.06 182 ASP A C 1
ATOM 1432 O O . ASP A 1 182 ? -0.537 0.307 5.504 1.00 94.06 182 ASP A O 1
ATOM 1436 N N . VAL A 1 183 ? -2.631 0.461 4.745 1.00 95.81 183 VAL A N 1
ATOM 1437 C CA . VAL A 1 183 ? -2.256 1.177 3.516 1.00 95.81 183 VAL A CA 1
ATOM 1438 C C . VAL A 1 183 ? -1.379 2.408 3.754 1.00 95.81 183 VAL A C 1
ATOM 1440 O O . VAL A 1 183 ? -0.456 2.649 2.979 1.00 95.81 183 VAL A O 1
ATOM 1443 N N . VAL A 1 184 ? -1.613 3.175 4.821 1.00 96.81 184 VAL A N 1
ATOM 1444 C CA . VAL A 1 184 ? -0.830 4.382 5.107 1.00 96.81 184 VAL A CA 1
ATOM 1445 C C . VAL A 1 184 ? 0.584 3.986 5.518 1.00 96.81 184 VAL A C 1
ATOM 1447 O O . VAL A 1 184 ? 1.548 4.561 5.009 1.00 96.81 184 VAL A O 1
ATOM 1450 N N . GLN A 1 185 ? 0.721 2.972 6.378 1.00 95.75 185 GLN A N 1
ATOM 1451 C CA . GLN A 1 185 ? 2.024 2.448 6.789 1.00 95.75 185 GLN A CA 1
ATOM 1452 C C . GLN A 1 185 ? 2.773 1.781 5.645 1.00 95.75 185 GLN A C 1
ATOM 1454 O O . GLN A 1 185 ? 3.974 1.994 5.511 1.00 95.75 185 GLN A O 1
ATOM 1459 N N . VAL A 1 186 ? 2.083 1.011 4.802 1.00 95.56 186 VAL A N 1
ATOM 1460 C CA . VAL A 1 186 ? 2.684 0.354 3.638 1.00 95.56 186 VAL A CA 1
ATOM 1461 C C . VAL A 1 186 ? 3.240 1.399 2.680 1.00 95.56 186 VAL A C 1
ATOM 1463 O O . VAL A 1 186 ? 4.406 1.311 2.300 1.00 95.56 186 VAL A O 1
ATOM 1466 N N . PHE A 1 187 ? 2.464 2.434 2.346 1.00 94.62 187 PHE A N 1
ATOM 1467 C CA . PHE A 1 187 ? 2.971 3.538 1.532 1.00 94.62 187 PHE A CA 1
ATOM 1468 C C . PHE A 1 187 ? 4.145 4.236 2.217 1.00 94.62 187 PHE A C 1
ATOM 1470 O O . PHE A 1 187 ? 5.174 4.448 1.584 1.00 94.62 187 PHE A O 1
ATOM 1477 N N . ASN A 1 188 ? 4.042 4.545 3.511 1.00 95.19 188 ASN A N 1
ATOM 1478 C CA . ASN A 1 188 ? 5.126 5.206 4.229 1.00 95.19 188 ASN A CA 1
ATOM 1479 C C . ASN A 1 188 ? 6.420 4.382 4.194 1.00 95.19 188 ASN A C 1
ATOM 1481 O O . ASN A 1 188 ? 7.474 4.916 3.863 1.00 95.19 188 ASN A O 1
ATOM 1485 N N . PHE A 1 189 ? 6.331 3.085 4.484 1.00 93.00 189 PHE A N 1
ATOM 1486 C CA . PHE A 1 189 ? 7.447 2.151 4.434 1.00 93.00 189 P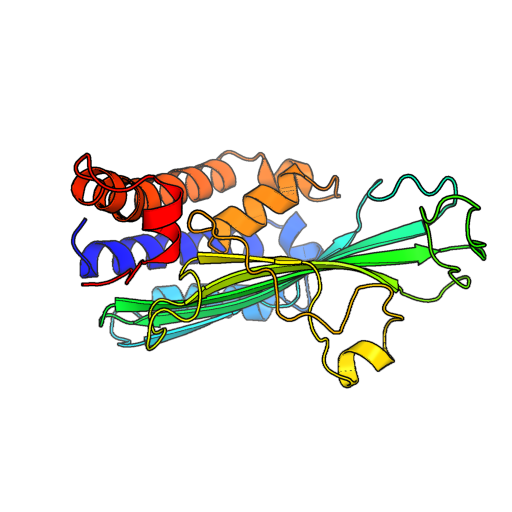HE A CA 1
ATOM 1487 C C . PHE A 1 189 ? 8.069 2.113 3.037 1.00 93.00 189 PHE A C 1
ATOM 1489 O O . PHE A 1 189 ? 9.254 2.401 2.882 1.00 93.00 189 PHE A O 1
ATOM 1496 N N . LEU A 1 190 ? 7.266 1.836 2.009 1.00 92.25 190 LEU A N 1
ATOM 1497 C CA . LEU A 1 190 ? 7.751 1.685 0.641 1.00 92.25 190 LEU A CA 1
ATOM 1498 C C . LEU A 1 190 ? 8.396 2.970 0.104 1.00 92.25 190 LEU A C 1
ATOM 1500 O O . LEU A 1 190 ? 9.463 2.904 -0.498 1.00 92.25 190 LEU A O 1
ATOM 1504 N N . MET A 1 191 ? 7.807 4.138 0.374 1.00 90.94 191 MET A N 1
ATOM 1505 C CA . MET A 1 191 ? 8.349 5.421 -0.092 1.00 90.94 191 MET A CA 1
ATOM 1506 C C . MET A 1 191 ? 9.653 5.820 0.611 1.00 90.94 191 MET A C 1
ATOM 1508 O O . MET A 1 191 ? 10.391 6.650 0.087 1.00 90.94 191 MET A O 1
ATOM 1512 N N . HIS A 1 192 ? 9.947 5.250 1.784 1.00 88.94 192 HIS A N 1
ATOM 1513 C CA . HIS A 1 192 ? 11.223 5.448 2.478 1.00 88.94 192 HIS A CA 1
ATOM 1514 C C . HIS A 1 192 ? 12.278 4.402 2.109 1.00 88.94 192 HIS A C 1
ATOM 1516 O O . HIS A 1 192 ? 13.464 4.690 2.237 1.00 88.94 192 HIS A O 1
ATOM 1522 N N . GLN A 1 193 ? 11.869 3.200 1.691 1.00 88.31 193 GLN A N 1
ATOM 1523 C CA . GLN A 1 193 ? 12.797 2.140 1.289 1.00 88.31 193 GLN A CA 1
ATOM 1524 C C . GLN A 1 193 ? 13.251 2.268 -0.165 1.00 88.31 193 GLN A C 1
ATOM 1526 O O . GLN A 1 193 ? 14.397 1.956 -0.472 1.00 88.31 193 GLN A O 1
ATOM 1531 N N . PHE A 1 194 ? 12.371 2.720 -1.059 1.00 87.38 194 PHE A N 1
ATOM 1532 C CA . PHE A 1 194 ? 12.666 2.792 -2.485 1.00 87.38 194 PHE A CA 1
ATOM 1533 C C . PHE A 1 194 ? 12.841 4.235 -2.937 1.00 87.38 194 PHE A C 1
ATOM 1535 O O . PHE A 1 194 ? 11.891 5.018 -2.920 1.00 87.38 194 PHE A O 1
ATOM 1542 N N . GLU A 1 195 ? 14.044 4.574 -3.397 1.00 86.88 195 GLU A N 1
ATOM 1543 C CA . GLU A 1 195 ? 14.297 5.875 -4.004 1.00 86.88 195 GLU A CA 1
ATOM 1544 C C . GLU A 1 195 ? 13.539 5.999 -5.333 1.00 86.88 195 GLU A C 1
ATOM 1546 O O . GLU A 1 195 ? 13.717 5.209 -6.263 1.00 86.88 195 GLU A O 1
ATOM 1551 N N . ASN A 1 196 ? 12.669 7.000 -5.395 1.00 87.81 196 ASN A N 1
ATOM 1552 C CA . ASN A 1 196 ? 11.795 7.289 -6.527 1.00 87.81 196 ASN A CA 1
ATOM 1553 C C . ASN A 1 196 ? 11.559 8.799 -6.682 1.00 87.81 196 ASN A C 1
ATOM 1555 O O . ASN A 1 196 ? 11.813 9.580 -5.756 1.00 87.81 196 ASN A O 1
ATOM 1559 N N . ASP A 1 197 ? 10.991 9.205 -7.813 1.00 84.75 197 ASP A N 1
ATOM 1560 C CA . ASP A 1 197 ? 10.741 10.615 -8.146 1.00 84.75 197 ASP A CA 1
ATOM 1561 C C . ASP A 1 197 ? 9.796 11.343 -7.170 1.00 84.75 197 ASP A C 1
ATOM 1563 O O . ASP A 1 197 ? 9.831 12.568 -7.050 1.00 84.75 197 ASP A O 1
ATOM 1567 N N . LEU A 1 198 ? 8.972 10.609 -6.417 1.00 87.69 198 LEU A N 1
ATOM 1568 C CA . LEU A 1 198 ? 8.048 11.169 -5.428 1.00 87.69 198 LEU A CA 1
ATOM 1569 C C . LEU A 1 198 ? 8.613 11.184 -4.002 1.00 87.69 198 LEU A C 1
ATOM 1571 O O . LEU A 1 198 ? 7.943 11.690 -3.099 1.00 87.69 198 LEU A O 1
ATOM 1575 N N . SER A 1 199 ? 9.841 10.707 -3.766 1.00 86.19 199 SER A N 1
ATOM 1576 C CA . SER A 1 199 ? 10.414 10.553 -2.414 1.00 86.19 199 SER A CA 1
ATOM 1577 C C . SER A 1 199 ? 10.340 11.832 -1.570 1.00 86.19 199 SER A C 1
ATOM 1579 O O . SER A 1 199 ? 10.083 11.781 -0.369 1.00 86.19 199 SER A O 1
ATOM 1581 N N . LEU A 1 200 ? 10.530 13.009 -2.181 1.00 87.56 200 LEU A N 1
ATOM 1582 C CA . LEU A 1 200 ? 10.441 14.296 -1.477 1.00 87.56 200 LEU A CA 1
ATOM 1583 C C . LEU A 1 200 ? 9.009 14.653 -1.055 1.00 87.56 200 LEU A C 1
ATOM 1585 O O . LEU A 1 200 ? 8.816 15.320 -0.038 1.00 87.56 200 LEU A O 1
ATOM 1589 N N . LYS A 1 201 ? 7.993 14.194 -1.791 1.00 90.38 201 LYS A N 1
ATOM 1590 C CA . LYS A 1 201 ? 6.577 14.439 -1.471 1.00 90.38 201 LYS A CA 1
ATOM 1591 C C . LYS A 1 201 ? 6.157 13.708 -0.210 1.00 90.38 201 LYS A C 1
ATOM 1593 O O . LYS A 1 201 ? 5.506 14.289 0.655 1.00 90.38 201 LYS A O 1
ATOM 1598 N N . PHE A 1 202 ? 6.660 12.495 -0.030 1.00 90.81 202 PHE A N 1
ATOM 1599 C CA . PHE A 1 202 ? 6.463 11.706 1.183 1.00 90.81 202 PHE A CA 1
ATOM 1600 C C . PHE A 1 202 ? 7.339 12.159 2.369 1.00 90.81 202 PHE A C 1
ATOM 1602 O O . PHE A 1 202 ? 7.301 11.552 3.433 1.00 90.81 202 PHE A O 1
ATOM 1609 N N . LYS A 1 203 ? 8.087 13.266 2.245 1.00 90.00 203 LYS A N 1
ATOM 1610 C CA . LYS A 1 203 ? 8.776 13.934 3.369 1.00 90.00 203 LYS A CA 1
ATOM 1611 C C . LYS A 1 203 ? 8.072 15.214 3.832 1.00 90.00 203 LYS A C 1
ATOM 1613 O O . LYS A 1 203 ? 8.494 15.834 4.806 1.00 90.00 203 LYS A O 1
ATOM 1618 N N . GLN A 1 204 ? 7.000 15.628 3.153 1.00 93.44 204 GLN A N 1
ATOM 1619 C CA . GLN A 1 204 ? 6.296 16.870 3.465 1.00 93.44 204 GLN A CA 1
ATOM 1620 C C . GLN A 1 204 ? 5.540 16.794 4.807 1.00 93.44 204 GLN A C 1
ATOM 1622 O O . GLN A 1 204 ? 5.036 15.727 5.176 1.00 93.44 204 GLN A O 1
ATOM 1627 N N . PRO A 1 205 ? 5.349 17.931 5.509 1.00 95.88 205 PRO A N 1
ATOM 1628 C CA . PRO A 1 205 ? 4.616 17.970 6.778 1.00 95.88 205 PRO A CA 1
ATOM 1629 C C . PRO A 1 205 ? 3.195 17.399 6.700 1.00 95.88 205 PRO A C 1
ATOM 1631 O O . PRO A 1 205 ? 2.747 16.745 7.638 1.00 95.88 205 PRO A O 1
ATOM 1634 N N . ARG A 1 206 ? 2.496 17.600 5.572 1.00 95.88 206 ARG A N 1
ATOM 1635 C CA . ARG A 1 206 ? 1.144 17.063 5.356 1.00 95.88 206 ARG A CA 1
ATOM 1636 C C . ARG A 1 206 ? 1.128 15.534 5.371 1.00 95.88 206 ARG A C 1
ATOM 1638 O O . ARG A 1 206 ? 0.302 14.960 6.074 1.00 95.88 206 ARG A O 1
ATOM 1645 N N . TRP A 1 207 ? 2.045 14.888 4.645 1.00 96.38 207 TRP A N 1
ATOM 1646 C CA . TRP A 1 207 ? 2.194 13.431 4.675 1.00 96.38 207 TRP A CA 1
ATOM 1647 C C . TRP A 1 207 ? 2.549 12.943 6.078 1.00 96.38 207 TRP A C 1
ATOM 1649 O O . TRP A 1 207 ? 1.888 12.059 6.617 1.00 96.38 207 TRP A O 1
ATOM 1659 N N . ARG A 1 208 ? 3.539 13.584 6.712 1.00 96.81 208 ARG A N 1
ATOM 1660 C CA . ARG A 1 208 ? 3.953 13.250 8.079 1.00 96.81 208 ARG A CA 1
ATOM 1661 C C . ARG A 1 208 ? 2.780 13.300 9.060 1.00 96.81 208 ARG A C 1
ATOM 1663 O O . ARG A 1 208 ? 2.663 12.412 9.894 1.00 96.81 208 ARG A O 1
ATOM 1670 N N . GLY A 1 209 ? 1.907 14.303 8.953 1.00 97.88 209 GLY A N 1
ATOM 1671 C CA . GLY A 1 209 ? 0.707 14.412 9.784 1.00 97.88 209 GLY A CA 1
ATOM 1672 C C . GLY A 1 209 ? -0.244 13.222 9.626 1.00 97.88 209 GLY A C 1
ATOM 1673 O O . GLY A 1 209 ? -0.738 12.710 10.625 1.00 97.88 209 GLY A O 1
ATOM 1674 N N . ILE A 1 210 ? -0.445 12.740 8.395 1.00 98.12 210 ILE A N 1
ATOM 1675 C CA . ILE A 1 210 ? -1.280 11.561 8.100 1.00 98.12 210 ILE A CA 1
ATOM 1676 C C . ILE A 1 210 ? -0.680 10.296 8.724 1.00 98.12 210 ILE A C 1
ATOM 1678 O O . ILE A 1 210 ? -1.403 9.507 9.330 1.00 98.12 210 ILE A O 1
ATOM 1682 N N . VAL A 1 211 ? 0.639 10.110 8.608 1.00 97.19 211 VAL A N 1
ATOM 1683 C CA . VAL A 1 211 ? 1.342 8.944 9.172 1.00 97.19 211 VAL A CA 1
ATOM 1684 C C . VAL A 1 211 ? 1.312 8.960 10.700 1.00 97.19 211 VAL A C 1
ATOM 1686 O O . VAL A 1 211 ? 0.967 7.955 11.308 1.00 97.19 211 VAL A O 1
ATOM 1689 N N . VAL A 1 212 ? 1.596 10.104 11.332 1.00 96.62 212 VAL A N 1
ATOM 1690 C CA . VAL A 1 212 ? 1.578 10.238 12.801 1.00 96.62 212 VAL A CA 1
ATOM 1691 C C . VAL A 1 212 ? 0.179 10.006 13.376 1.00 96.62 212 VAL A C 1
ATOM 1693 O O . VAL A 1 212 ? 0.035 9.343 14.404 1.00 96.62 212 VAL A O 1
ATOM 1696 N N . GLU A 1 213 ? -0.860 10.521 12.717 1.00 96.25 213 GLU A N 1
ATOM 1697 C CA . GLU A 1 213 ? -2.245 10.229 13.097 1.00 96.25 213 GLU A CA 1
ATOM 1698 C C . GLU A 1 213 ? -2.530 8.725 12.979 1.00 96.25 213 GLU A C 1
ATOM 1700 O O . GLU A 1 213 ? -3.113 8.125 13.882 1.00 96.25 213 GLU A O 1
ATOM 1705 N N . ASN A 1 214 ? -2.042 8.091 11.912 1.00 95.75 214 ASN A N 1
ATOM 1706 C CA . ASN A 1 214 ? -2.185 6.656 11.711 1.00 95.75 214 ASN A CA 1
ATOM 1707 C C . ASN A 1 214 ? -1.515 5.826 12.813 1.00 95.75 214 ASN A C 1
ATOM 1709 O O . ASN A 1 214 ? -2.123 4.909 13.368 1.00 95.75 214 ASN A O 1
ATOM 1713 N N . ASP A 1 215 ? -0.280 6.183 13.168 1.00 93.31 215 ASP A N 1
ATOM 1714 C CA . ASP A 1 215 ? 0.458 5.574 14.274 1.00 93.31 215 ASP A CA 1
ATOM 1715 C C . ASP A 1 215 ? -0.328 5.686 15.582 1.00 93.31 215 ASP A C 1
ATOM 1717 O O . ASP A 1 215 ? -0.405 4.728 16.348 1.00 93.31 215 ASP A O 1
ATOM 1721 N N . SER A 1 216 ? -0.947 6.841 15.840 1.00 92.62 216 SER A N 1
ATOM 1722 C CA . SER A 1 216 ? -1.761 7.078 17.037 1.00 92.62 216 SER A CA 1
ATOM 1723 C C . SER A 1 216 ? -3.000 6.172 17.092 1.00 92.62 216 SER A C 1
ATOM 1725 O O . SER A 1 216 ? -3.280 5.547 18.126 1.00 92.62 216 SER A O 1
ATOM 1727 N N . ILE A 1 217 ? -3.711 6.030 15.967 1.00 91.38 217 ILE A N 1
ATOM 1728 C CA . ILE A 1 217 ? -4.882 5.149 15.822 1.00 91.38 217 ILE A CA 1
ATOM 1729 C C . ILE A 1 217 ? -4.500 3.703 16.160 1.00 91.38 217 ILE A C 1
ATOM 1731 O O . ILE A 1 217 ? -5.120 3.080 17.025 1.00 91.38 217 ILE A O 1
ATOM 1735 N N . TRP A 1 218 ? -3.434 3.186 15.547 1.00 89.19 218 TRP A N 1
ATOM 1736 C CA . TRP A 1 218 ? -2.993 1.809 15.769 1.00 89.19 218 TRP A CA 1
ATOM 1737 C C . TRP A 1 218 ? -2.360 1.594 17.141 1.00 89.19 218 TRP A C 1
ATOM 1739 O O . TRP A 1 218 ? -2.640 0.588 17.792 1.00 89.19 218 TRP A O 1
ATOM 1749 N N . LYS A 1 219 ? -1.572 2.544 17.652 1.00 86.06 219 LYS A N 1
ATOM 1750 C CA . LYS A 1 219 ? -0.988 2.471 18.999 1.00 86.06 219 LYS A CA 1
ATOM 1751 C C . LYS A 1 219 ? -2.067 2.394 20.077 1.00 86.06 219 LYS A C 1
ATOM 1753 O O . LYS A 1 219 ? -1.970 1.583 20.998 1.00 86.06 219 LYS A O 1
ATOM 1758 N N . SER A 1 220 ? -3.106 3.219 19.964 1.00 82.62 220 SER A N 1
ATOM 1759 C CA . SER A 1 220 ? -4.192 3.278 20.949 1.00 82.62 220 SER A CA 1
ATOM 1760 C C . SER A 1 220 ? -5.125 2.059 20.923 1.00 82.62 220 SER A C 1
ATOM 1762 O O . SER A 1 220 ? -5.861 1.835 21.894 1.00 82.62 220 SER A O 1
ATOM 1764 N N . HIS A 1 221 ? -5.092 1.278 19.841 1.00 81.00 221 HIS A N 1
ATOM 1765 C CA . HIS A 1 221 ? -5.887 0.068 19.665 1.00 81.00 221 HIS A CA 1
ATOM 1766 C C . HIS A 1 221 ? -5.048 -1.207 19.839 1.00 81.00 221 HIS A C 1
ATOM 1768 O O . HIS A 1 221 ? -5.224 -1.924 20.821 1.00 81.00 221 HIS A O 1
ATOM 1774 N N . TYR A 1 222 ? -4.096 -1.454 18.939 1.00 77.94 222 TYR A N 1
ATOM 1775 C CA . TYR A 1 222 ? -3.314 -2.688 18.873 1.00 77.94 222 TYR A CA 1
ATOM 1776 C C . TYR A 1 222 ? -2.265 -2.788 19.983 1.00 77.94 222 TYR A C 1
ATOM 1778 O O . TYR A 1 222 ? -2.256 -3.761 20.730 1.00 77.94 222 TYR A O 1
ATOM 1786 N N . ILE A 1 223 ? -1.406 -1.773 20.148 1.00 74.44 223 ILE A N 1
ATOM 1787 C CA . ILE A 1 223 ? -0.321 -1.828 21.150 1.00 74.44 223 ILE A CA 1
ATOM 1788 C C . ILE A 1 223 ? -0.898 -1.834 22.567 1.00 74.44 223 ILE A C 1
ATOM 1790 O O . ILE A 1 223 ? -0.425 -2.569 23.430 1.00 74.44 223 ILE A O 1
ATOM 1794 N N . LYS A 1 224 ? -1.949 -1.048 22.813 1.00 73.06 224 LYS A N 1
ATOM 1795 C CA . LYS A 1 224 ? -2.639 -1.075 24.103 1.00 73.06 224 LYS A CA 1
ATOM 1796 C C . LYS A 1 224 ? -3.267 -2.447 24.382 1.00 73.06 224 LYS A C 1
ATOM 1798 O O . LYS A 1 224 ? -3.049 -2.987 25.462 1.00 73.06 224 LYS A O 1
ATOM 1803 N N . SER A 1 225 ? -3.971 -3.027 23.405 1.00 73.50 225 SER A N 1
ATOM 1804 C CA . SER A 1 225 ? -4.561 -4.366 23.538 1.00 73.50 225 SER A CA 1
ATOM 1805 C C . SER A 1 225 ? -3.499 -5.435 23.802 1.00 73.50 225 SER A C 1
ATOM 1807 O O . SER A 1 225 ? -3.667 -6.256 24.703 1.00 73.50 225 SER A O 1
ATOM 1809 N N . LEU A 1 226 ? -2.372 -5.379 23.088 1.00 71.88 226 LEU A N 1
ATOM 1810 C CA . LEU A 1 226 ? -1.205 -6.230 23.306 1.00 71.88 226 LEU A CA 1
ATOM 1811 C C . LEU A 1 226 ? -0.724 -6.159 24.760 1.00 71.88 226 LEU A C 1
ATOM 1813 O O . LEU A 1 226 ? -0.664 -7.183 25.431 1.00 71.88 226 LEU A O 1
ATOM 1817 N N . LEU A 1 227 ? -0.434 -4.958 25.267 1.00 71.25 227 LEU A N 1
ATOM 1818 C CA . LEU A 1 227 ? 0.085 -4.770 26.627 1.00 71.25 227 LEU A CA 1
ATOM 1819 C C . LEU A 1 227 ? -0.890 -5.261 27.709 1.00 71.25 227 LEU A C 1
ATOM 1821 O O . LEU A 1 227 ? -0.456 -5.773 28.740 1.00 71.25 227 LEU A O 1
ATOM 1825 N N . GLU A 1 228 ? -2.197 -5.129 27.476 1.00 73.12 228 GLU A N 1
ATOM 1826 C CA . GLU A 1 228 ? -3.244 -5.600 28.392 1.00 73.12 228 GLU A CA 1
ATOM 1827 C C . GLU A 1 228 ? -3.390 -7.132 28.394 1.00 73.12 228 GLU A C 1
ATOM 1829 O O . GLU A 1 228 ? -3.800 -7.715 29.398 1.00 73.12 228 GLU A O 1
ATOM 1834 N N . SER A 1 229 ? -3.036 -7.805 27.297 1.00 65.81 229 SER A N 1
ATOM 1835 C CA . SER A 1 229 ? -3.288 -9.238 27.093 1.00 65.81 229 SER A CA 1
ATOM 1836 C C . SER A 1 229 ? -2.046 -10.129 27.204 1.00 65.81 229 SER A C 1
ATOM 1838 O O . SER A 1 229 ? -2.180 -11.326 27.461 1.00 65.81 229 SER A O 1
ATOM 1840 N N . THR A 1 230 ? -0.830 -9.583 27.114 1.00 61.62 230 THR A N 1
ATOM 1841 C CA . THR A 1 230 ? 0.431 -10.325 27.316 1.00 61.62 230 THR A CA 1
ATOM 1842 C C . THR A 1 230 ? 0.767 -10.595 28.787 1.00 61.62 230 THR A C 1
ATOM 1844 O O . THR A 1 230 ? 1.935 -10.792 29.114 1.00 61.62 230 THR A O 1
ATOM 1847 N N . GLY A 1 231 ? -0.205 -10.599 29.708 1.00 55.97 231 GLY A N 1
ATOM 1848 C CA . GLY A 1 231 ? 0.047 -10.781 31.142 1.00 55.97 231 GLY A CA 1
ATOM 1849 C C . GLY A 1 231 ? 0.967 -11.974 31.428 1.00 55.97 231 GLY A C 1
ATOM 1850 O O . GLY A 1 231 ? 0.513 -13.098 31.297 1.00 55.97 231 GLY A O 1
ATOM 1851 N N . LYS A 1 232 ? 2.243 -11.710 31.768 1.00 56.66 232 LYS A N 1
ATOM 1852 C CA . LYS A 1 232 ? 3.404 -12.577 32.127 1.00 56.66 232 LYS A CA 1
ATOM 1853 C C . LYS A 1 232 ? 3.560 -14.005 31.535 1.00 56.66 232 LYS A C 1
ATOM 1855 O O . LYS A 1 232 ? 4.568 -14.635 31.830 1.00 56.66 232 LYS A O 1
ATOM 1860 N N . LYS A 1 233 ? 2.627 -14.548 30.749 1.00 68.25 233 LYS A N 1
ATOM 1861 C CA . LYS A 1 233 ? 2.528 -15.979 30.399 1.00 68.25 233 LYS A CA 1
ATOM 1862 C C . LYS A 1 233 ? 2.788 -16.299 28.928 1.00 68.25 233 LYS A C 1
ATOM 1864 O O . LYS A 1 233 ? 3.015 -17.461 28.629 1.00 68.25 233 LYS A O 1
ATOM 1869 N N . ASN A 1 234 ? 2.746 -15.315 28.031 1.00 67.88 234 ASN A N 1
ATOM 1870 C CA . ASN A 1 234 ? 3.043 -15.502 26.609 1.00 67.88 234 ASN A CA 1
ATOM 1871 C C . ASN A 1 234 ? 4.097 -14.483 26.170 1.00 67.88 234 ASN A C 1
ATOM 1873 O O . ASN A 1 234 ? 4.067 -13.329 26.605 1.00 67.88 234 ASN A O 1
ATOM 1877 N N . THR A 1 235 ? 4.990 -14.890 25.275 1.00 72.06 235 THR A N 1
ATOM 1878 C CA . THR A 1 235 ? 5.855 -13.971 24.531 1.00 72.06 235 THR A CA 1
ATOM 1879 C C . THR A 1 235 ? 5.036 -13.133 23.543 1.00 72.06 235 THR A C 1
ATOM 1881 O O . THR A 1 235 ? 3.918 -13.492 23.162 1.00 72.06 235 THR A O 1
ATOM 1884 N N . PHE A 1 236 ? 5.607 -12.015 23.084 1.00 70.19 236 PHE A N 1
ATOM 1885 C CA . PHE A 1 236 ? 5.004 -11.170 22.048 1.00 70.19 236 PHE A CA 1
ATOM 1886 C C . PHE A 1 236 ? 4.628 -11.963 20.783 1.00 70.19 236 PHE A C 1
ATOM 1888 O O . PHE A 1 236 ? 3.536 -11.788 20.249 1.00 70.19 236 PHE A O 1
ATOM 1895 N N . TYR A 1 237 ? 5.500 -12.866 20.327 1.00 70.94 237 TYR A N 1
ATOM 1896 C CA . TYR A 1 237 ? 5.277 -13.636 19.102 1.00 70.94 237 TYR A CA 1
ATOM 1897 C C . TYR A 1 237 ? 4.212 -14.718 19.274 1.00 70.94 237 TYR A C 1
ATOM 1899 O O . TYR A 1 237 ? 3.354 -14.876 18.411 1.00 70.94 237 TYR A O 1
ATOM 1907 N N . GLU A 1 238 ? 4.194 -15.408 20.417 1.00 73.06 238 GLU A N 1
ATOM 1908 C CA . GLU A 1 238 ? 3.113 -16.349 20.733 1.00 73.06 238 GLU A CA 1
ATOM 1909 C C . GLU A 1 238 ? 1.759 -15.649 20.810 1.00 73.06 238 GLU A C 1
ATOM 1911 O O . GLU A 1 238 ? 0.744 -16.235 20.442 1.00 73.06 238 GLU A O 1
ATOM 1916 N N . TRP A 1 239 ? 1.732 -14.402 21.282 1.00 71.88 239 TRP A N 1
ATOM 1917 C CA . TRP A 1 239 ? 0.532 -13.580 21.268 1.00 71.88 239 TRP A CA 1
ATOM 1918 C C . TRP A 1 239 ? 0.132 -13.157 19.848 1.00 71.88 239 TRP A C 1
ATOM 1920 O O . TRP A 1 239 ? -1.043 -13.279 19.497 1.00 71.88 239 TRP A O 1
ATOM 1930 N N . ALA A 1 240 ? 1.087 -12.702 19.030 1.00 66.62 240 ALA A N 1
ATOM 1931 C CA . ALA A 1 240 ? 0.841 -12.200 17.674 1.00 66.62 240 ALA A CA 1
ATOM 1932 C C . ALA A 1 240 ? 0.277 -13.289 16.749 1.00 66.62 240 ALA A C 1
ATOM 1934 O O . ALA A 1 240 ? -0.593 -13.017 15.925 1.00 66.62 240 ALA A O 1
ATOM 1935 N N . CYS A 1 241 ? 0.699 -14.539 16.945 1.00 65.88 241 CYS A N 1
ATOM 1936 C CA . CYS A 1 241 ? 0.180 -15.690 16.209 1.00 65.88 241 CYS A CA 1
ATOM 1937 C C . CYS A 1 241 ? -1.237 -16.128 16.630 1.00 65.88 241 CYS A C 1
ATOM 1939 O O . CYS A 1 241 ? -1.846 -16.921 15.924 1.00 65.88 241 CYS A O 1
ATOM 1941 N N . LYS A 1 242 ? -1.766 -15.667 17.776 1.00 64.62 242 LYS A N 1
ATOM 1942 C CA . LYS A 1 242 ? -3.025 -16.166 18.378 1.00 64.62 242 LYS A CA 1
ATOM 1943 C C . LYS A 1 242 ? -4.200 -15.173 18.313 1.00 64.62 242 LYS A C 1
ATOM 1945 O O . LYS A 1 242 ? -5.239 -15.432 18.922 1.00 64.62 242 LYS A O 1
ATOM 1950 N N . GLN A 1 243 ? -4.040 -14.020 17.661 1.00 61.38 243 GLN A N 1
ATOM 1951 C CA . GLN A 1 243 ? -4.992 -12.907 17.771 1.00 61.38 243 GLN A CA 1
ATOM 1952 C C . GLN A 1 243 ? -6.362 -13.127 17.107 1.00 61.38 243 GLN A C 1
ATOM 1954 O O . GLN A 1 243 ? -6.457 -13.688 16.020 1.00 61.38 243 GLN A O 1
ATOM 1959 N N . VAL A 1 244 ? -7.384 -12.534 17.752 1.00 52.03 244 VAL A N 1
ATOM 1960 C CA . VAL A 1 244 ? -8.708 -12.143 17.222 1.00 52.03 244 VAL A CA 1
ATOM 1961 C C . VAL A 1 244 ? -8.814 -10.624 17.445 1.00 52.03 244 VAL A C 1
ATOM 1963 O O . VAL A 1 244 ? -8.984 -10.194 18.581 1.00 52.03 244 VAL A O 1
ATOM 1966 N N . ALA A 1 245 ? -8.630 -9.797 16.410 1.00 44.50 245 ALA A N 1
ATOM 1967 C CA . ALA A 1 245 ? -8.351 -8.355 16.541 1.00 44.50 245 ALA A CA 1
ATOM 1968 C C . ALA A 1 245 ? -9.552 -7.527 17.016 1.00 44.50 245 ALA A C 1
ATOM 1970 O O . ALA A 1 245 ? -9.395 -6.378 17.421 1.00 44.50 245 ALA A O 1
ATOM 1971 N N . PHE A 1 246 ? -10.745 -8.121 17.026 1.00 44.78 246 PHE A N 1
ATOM 1972 C CA . PHE A 1 246 ? -11.951 -7.502 17.552 1.00 44.78 246 PHE A CA 1
ATOM 1973 C C . PHE A 1 246 ? -12.688 -8.503 18.439 1.00 44.78 246 PHE A C 1
ATOM 1975 O O . PHE A 1 246 ? -13.387 -9.383 17.942 1.00 44.78 246 PHE A O 1
ATOM 1982 N N . ARG A 1 247 ? -12.542 -8.354 19.756 1.00 43.69 247 ARG A N 1
ATOM 1983 C CA . ARG A 1 247 ? -13.525 -8.855 20.722 1.00 43.69 247 ARG A CA 1
ATOM 1984 C C . ARG A 1 247 ? -14.399 -7.699 21.184 1.00 43.69 247 ARG A C 1
ATOM 1986 O O . ARG A 1 247 ? -13.845 -6.594 21.382 1.00 43.69 247 ARG A O 1
#

Organism: NCBI:txid2920631

Foldseek 3Di:
DDLLVLCLLVLVLVLLVLCLCQVPPVSCVQCVVCNVLSVVSSVQSVPCPPPQKDKHWFDWRKFFFDCDDPPVFDKTKIKIKIWMWMDGSVRWTKTKMKIWIKIATQAWDDQDPPRPDHTDHHRAIEGPKMKIFIAGLPDDPLPFFRTFIDIAEADDVVVCVRHPYPDPHPDPDDGHQDQRCDPLNVVLVCLVNTHGPCNVSCVDPSSVVSVVSVCVSSCVQPVVVLVVPVPVPDDSRRDRSRDNSPD

Secondary structure (DSSP, 8-state):
--HHHHHHHHHHHHHHHHHHHHHSHHHHHH-TTTHHHHHHHHHHHHHTTS-SEEEEEEEEEEEEBSS----SS-EEEEEEEEEEEEEETTS-EEEEEEEEEEEEESS-BPPPTTSS---B-TT--EEEEEEEEEEETT-STT-S-SEEEEES----HHHHTTSEE-S-TT----EEE-S---HHHHHHHHHHHS-BTTTTGGGSHHHHHHHHHHHHHHIIIIIHHHHHH--SSS-HHHHHTT--S--

Radius of gyration: 19.41 Å; chains: 1; bounding box: 52×40×55 Å

Sequence (247 aa):
MKKNEFFSTYKKNLKNFFDFLSSEKDIAQFYPKSLGELKTNSRLLNAAASANTVSINIPLIELKLNNPVECGSKTDSFLSIGGIIKFNNAGILEQSISACLSVTPHCDIHECEHFCTSEMLANQKYIVRRFHFDIDCNQVGNDRPISHIQYGGNIHDSQKADASYYLISSIDLPRIPSIPLDVVQVFNFLMHQFENDLSLKFKQPRWRGIVVENDSIWKSHYIKSLLESTGKKNTFYEWACKQVAFR